Protein AF-A0A3E4UMC1-F1 (afdb_monomer_lite)

Foldseek 3Di:
DDDDDDDDDDDDDDDDDDDDDDDDPPPPPPDVWPADQDKDKDKAFQVQDPPHPPFDWNTDDPFWTWGWHAHQQFTDTWIWGQDPNDTDTQWDQDPVAIKHQLLFKDKDWPFADPDQVVQDDEDDGDPDDSPPIDHGDGDDARIKMWMWGADPVRDIKIKIKTWHDFDADPVRTTGMTMMIMGID

Secondary structure (DSSP, 8-state):
-------------------------------------S-EEEEEETTS-TT-TTPPEEEE-SSEEEEEEEETTEEEEEEEEEETTEEEE-EEEETTEEEEETTTEEEEEEEE-SSGGG------PPSS-TT-EEEPPBP-TTEEEEEEEE-TTS-EEEEEEEEEEEEE-TTS-EEEEEEEEEE-

Radius of gyration: 23.82 Å; chains: 1; bounding box: 57×42×81 Å

Organism: Bacteroides stercoris (NCBI:txid46506)

pLDDT: mean 80.18, std 20.79, range [29.61, 98.56]

Sequence (184 aa):
MFLFGTFCASCGSDDNEPTNEPGAGGTEVKGDYTATTVVKTVVLKSEWRWESPDIPVCYEDFNRKYGLSLCFGDLMVLPFIRQAGDWNKEIKVYSTGLQYNSFYVIMEDVGEVNNLSEVTKKLSPADNTYTNLLVYPDVQPKHGYAVAFRMENDELKHLRIFITDYTLSEDGSVATITIQYQLY

Structure (mmCIF, N/CA/C/O backbone):
data_AF-A0A3E4UMC1-F1
#
_entry.id   AF-A0A3E4UMC1-F1
#
loop_
_atom_site.group_PDB
_atom_site.id
_atom_site.type_symbol
_atom_site.label_atom_id
_atom_site.label_alt_id
_atom_site.label_comp_id
_atom_site.label_asym_id
_atom_site.label_entity_id
_atom_site.label_seq_id
_atom_site.pdbx_PDB_ins_code
_atom_site.Cartn_x
_atom_site.Cartn_y
_atom_site.Cartn_z
_atom_site.occupancy
_atom_site.B_iso_or_equiv
_atom_site.auth_seq_id
_atom_site.auth_comp_id
_atom_site.auth_asym_id
_atom_site.auth_atom_id
_atom_site.pdbx_PDB_model_num
ATOM 1 N N . MET A 1 1 ? 44.490 -28.921 -31.758 1.00 33.94 1 MET A N 1
ATOM 2 C CA . MET A 1 1 ? 44.907 -27.650 -32.382 1.00 33.94 1 MET A CA 1
ATOM 3 C C . MET A 1 1 ? 44.179 -27.550 -33.713 1.00 33.94 1 MET A C 1
ATOM 5 O O . MET A 1 1 ? 44.354 -28.470 -34.491 1.00 33.94 1 MET A O 1
ATOM 9 N N . PHE A 1 2 ? 43.288 -26.550 -33.839 1.00 33.03 2 PHE A N 1
ATOM 10 C CA . PHE A 1 2 ? 42.885 -25.760 -35.026 1.00 33.03 2 PHE A CA 1
ATOM 11 C C . PHE A 1 2 ? 42.921 -26.413 -36.435 1.00 33.03 2 PHE A C 1
ATOM 13 O O . PHE A 1 2 ? 43.865 -27.107 -36.766 1.00 33.03 2 PHE A O 1
ATOM 20 N N . LEU A 1 3 ? 42.013 -26.173 -37.387 1.00 34.78 3 LEU A N 1
ATOM 21 C CA . LEU A 1 3 ? 41.139 -25.028 -37.675 1.00 34.78 3 LEU A CA 1
ATOM 22 C C . LEU A 1 3 ? 40.170 -25.496 -38.794 1.00 34.78 3 LEU A C 1
ATOM 24 O O . LEU A 1 3 ? 40.637 -26.086 -39.767 1.00 34.78 3 LEU A O 1
ATOM 28 N N . PHE A 1 4 ? 38.863 -25.230 -38.701 1.00 39.56 4 PHE A N 1
ATOM 29 C CA . PHE A 1 4 ? 37.971 -25.264 -39.872 1.00 39.56 4 PHE A CA 1
ATOM 30 C C . PHE A 1 4 ? 37.947 -23.856 -40.466 1.00 39.56 4 PHE A C 1
ATOM 32 O O . PHE A 1 4 ? 37.542 -22.908 -39.796 1.00 39.56 4 PHE A O 1
ATOM 39 N N . GLY A 1 5 ? 38.406 -23.720 -41.706 1.00 42.34 5 GLY A N 1
ATOM 40 C CA . GLY A 1 5 ? 38.248 -22.515 -42.509 1.00 42.34 5 GLY A CA 1
ATOM 41 C C . GLY A 1 5 ? 37.592 -22.896 -43.826 1.00 42.34 5 GLY A C 1
ATOM 42 O O . GLY A 1 5 ? 38.132 -23.703 -44.578 1.00 42.34 5 GLY A O 1
ATOM 43 N N . THR A 1 6 ? 36.424 -22.335 -44.121 1.00 45.56 6 THR A N 1
ATOM 44 C CA . THR A 1 6 ? 35.915 -22.280 -45.493 1.00 45.56 6 THR A CA 1
ATOM 45 C C . THR A 1 6 ? 35.257 -20.926 -45.719 1.00 45.56 6 THR A C 1
ATOM 47 O O . THR A 1 6 ? 34.215 -20.602 -45.163 1.00 45.56 6 THR A O 1
ATOM 50 N N . PHE A 1 7 ? 36.012 -20.147 -46.487 1.00 40.50 7 PHE A N 1
ATOM 51 C CA . PHE A 1 7 ? 35.711 -19.005 -47.336 1.00 40.50 7 PHE A CA 1
ATOM 52 C C . PHE A 1 7 ? 34.241 -18.603 -47.526 1.00 40.50 7 PHE A C 1
ATOM 54 O O . PHE A 1 7 ? 33.440 -19.342 -48.093 1.00 40.50 7 PHE A O 1
ATOM 61 N N . CYS A 1 8 ? 33.960 -17.340 -47.196 1.00 43.75 8 CYS A N 1
ATOM 62 C CA . CYS A 1 8 ? 32.886 -16.568 -47.805 1.00 43.75 8 CYS A CA 1
ATOM 63 C C . CYS A 1 8 ? 33.290 -16.200 -49.241 1.00 43.75 8 CYS A C 1
ATOM 65 O O . CYS A 1 8 ? 34.337 -15.582 -49.445 1.00 43.75 8 CYS A O 1
ATOM 67 N N . ALA A 1 9 ? 32.446 -16.531 -50.217 1.00 41.38 9 ALA A N 1
ATOM 68 C CA . ALA A 1 9 ? 32.487 -15.940 -51.547 1.00 41.38 9 ALA A CA 1
ATOM 69 C C . ALA A 1 9 ? 31.214 -15.112 -51.753 1.00 41.38 9 ALA A C 1
ATOM 71 O O . ALA A 1 9 ? 30.096 -15.590 -51.583 1.00 41.38 9 ALA A O 1
ATOM 72 N N . SER A 1 10 ? 31.457 -13.843 -52.056 1.00 38.62 10 SER A N 1
ATOM 73 C CA . SER A 1 10 ? 30.511 -12.771 -52.331 1.00 38.62 10 SER A CA 1
ATOM 74 C C . SER A 1 10 ? 29.805 -12.970 -53.674 1.00 38.62 10 SER A C 1
ATOM 76 O O . SER A 1 10 ? 30.436 -13.395 -54.640 1.00 38.62 10 SER A O 1
ATOM 78 N N . CYS A 1 11 ? 28.535 -12.576 -53.752 1.00 46.25 11 CYS A N 1
ATOM 79 C CA . CYS A 1 11 ? 27.935 -12.041 -54.972 1.00 46.25 11 CYS A CA 1
ATOM 80 C C . CYS A 1 11 ? 27.099 -10.823 -54.575 1.00 46.25 11 CYS A C 1
ATOM 82 O O . CYS A 1 11 ? 26.048 -10.958 -53.954 1.00 46.25 11 CYS A O 1
ATOM 84 N N . GLY A 1 12 ? 27.612 -9.638 -54.898 1.00 32.88 12 GLY A N 1
ATOM 85 C CA . GLY A 1 12 ? 26.820 -8.420 -54.979 1.00 32.88 12 GLY A CA 1
ATOM 86 C C . GLY A 1 12 ? 26.372 -8.191 -56.419 1.00 32.88 12 GLY A C 1
ATOM 87 O O . GLY A 1 12 ? 27.125 -8.469 -57.353 1.00 32.88 12 GLY A O 1
ATOM 88 N N . SER A 1 13 ? 25.172 -7.645 -56.574 1.00 33.44 13 SER A N 1
ATOM 89 C CA . SER A 1 13 ? 24.771 -6.847 -57.730 1.00 33.44 13 SER A CA 1
ATOM 90 C C . SER A 1 13 ? 23.653 -5.899 -57.295 1.00 33.44 13 SER A C 1
ATOM 92 O O . SER A 1 13 ? 22.636 -6.357 -56.773 1.00 33.44 13 SER A O 1
ATOM 94 N N . ASP A 1 14 ? 23.901 -4.601 -57.480 1.00 42.50 14 ASP A N 1
ATOM 95 C CA . ASP A 1 14 ? 22.942 -3.494 -57.414 1.00 42.50 14 ASP A CA 1
ATOM 96 C C . ASP A 1 14 ? 21.780 -3.703 -58.401 1.00 42.50 14 ASP A C 1
ATOM 98 O O . ASP A 1 14 ? 22.004 -4.197 -59.505 1.00 42.50 14 ASP A O 1
ATOM 102 N N . ASP A 1 15 ? 20.557 -3.323 -58.008 1.00 40.62 15 ASP A N 1
ATOM 103 C CA . ASP A 1 15 ? 19.759 -2.268 -58.666 1.00 40.62 15 ASP A CA 1
ATOM 104 C C . ASP A 1 15 ? 18.263 -2.325 -58.276 1.00 40.62 15 ASP A C 1
ATOM 106 O O . ASP A 1 15 ? 17.588 -3.334 -58.448 1.00 40.62 15 ASP A O 1
ATOM 110 N N . ASN A 1 16 ? 17.768 -1.170 -57.810 1.00 41.53 16 ASN A N 1
ATOM 111 C CA . ASN A 1 16 ? 16.396 -0.635 -57.845 1.00 41.53 16 ASN A CA 1
ATOM 112 C C . ASN A 1 16 ? 15.192 -1.495 -57.405 1.00 41.53 16 ASN A C 1
ATOM 114 O O . ASN A 1 16 ? 14.657 -2.262 -58.194 1.00 41.53 16 ASN A O 1
ATOM 118 N N . GLU A 1 17 ? 14.588 -1.125 -56.266 1.00 34.31 17 GLU A N 1
ATOM 119 C CA . GLU A 1 17 ? 13.153 -0.781 -56.226 1.00 34.31 17 GLU A CA 1
ATOM 120 C C . GLU A 1 17 ? 12.759 -0.029 -54.933 1.00 34.31 17 G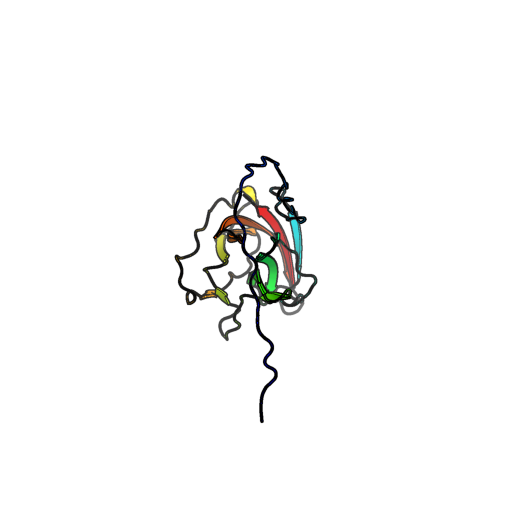LU A C 1
ATOM 122 O O . GLU A 1 17 ? 13.213 -0.392 -53.846 1.00 34.31 17 GLU A O 1
ATOM 127 N N . PRO A 1 18 ? 11.891 1.002 -55.005 1.00 46.75 18 PRO A N 1
ATOM 128 C CA . PRO A 1 18 ? 11.156 1.510 -53.860 1.00 46.75 18 PRO A CA 1
ATOM 129 C C . PRO A 1 18 ? 9.821 0.764 -53.765 1.00 46.75 18 PRO A C 1
ATOM 131 O O . PRO A 1 18 ? 8.874 1.073 -54.487 1.00 46.75 18 PRO A O 1
ATOM 134 N N . THR A 1 19 ? 9.706 -0.191 -52.850 1.00 36.91 19 THR A N 1
ATOM 135 C CA . THR A 1 19 ? 8.411 -0.797 -52.521 1.00 36.91 19 THR A CA 1
ATOM 136 C C . THR A 1 19 ? 7.910 -0.249 -51.195 1.00 36.91 19 THR A C 1
ATOM 138 O O . THR A 1 19 ? 8.344 -0.652 -50.118 1.00 36.91 19 THR A O 1
ATOM 141 N N . ASN A 1 20 ? 6.974 0.696 -51.302 1.00 43.00 20 ASN A N 1
ATOM 142 C CA . ASN A 1 20 ? 5.981 0.950 -50.268 1.00 43.00 20 ASN A CA 1
ATOM 143 C C . ASN A 1 20 ? 5.242 -0.361 -49.974 1.00 43.00 20 ASN A C 1
ATOM 145 O O . ASN A 1 20 ? 4.437 -0.785 -50.797 1.00 43.00 20 ASN A O 1
ATOM 149 N N . GLU A 1 21 ? 5.432 -0.930 -48.787 1.00 34.66 21 GLU A N 1
ATOM 150 C CA . GLU A 1 21 ? 4.356 -1.651 -48.110 1.00 34.66 21 GLU A CA 1
ATOM 151 C C . GLU A 1 21 ? 4.312 -1.285 -46.618 1.00 34.66 21 GLU A C 1
ATOM 153 O O . GLU A 1 21 ? 5.352 -1.227 -45.955 1.00 34.66 21 GLU A O 1
ATOM 158 N N . PRO A 1 22 ? 3.110 -1.009 -46.080 1.00 49.62 22 PRO A N 1
ATOM 159 C CA . PRO A 1 22 ? 2.897 -0.716 -44.676 1.00 49.62 22 PRO A CA 1
ATOM 160 C C . PRO A 1 22 ? 2.716 -2.030 -43.910 1.00 49.62 22 PRO A C 1
ATOM 162 O O . PRO A 1 22 ? 1.714 -2.725 -44.054 1.00 49.62 22 PRO A O 1
ATOM 165 N N . GLY A 1 23 ? 3.665 -2.370 -43.051 1.00 29.61 23 GLY A N 1
ATOM 166 C CA . GLY A 1 23 ? 3.533 -3.520 -42.164 1.00 29.61 23 GLY A CA 1
ATOM 167 C C . GLY A 1 23 ? 4.577 -3.426 -41.059 1.00 29.61 23 GLY A C 1
ATOM 168 O O . GLY A 1 23 ? 5.709 -3.051 -41.312 1.00 29.61 23 GLY A O 1
ATOM 169 N N . ALA A 1 24 ? 4.291 -3.683 -39.798 1.00 38.09 24 ALA A N 1
ATOM 170 C CA . ALA A 1 24 ? 3.136 -4.306 -39.199 1.00 38.09 24 ALA A CA 1
ATOM 171 C C . ALA A 1 24 ? 2.799 -3.528 -37.932 1.00 38.09 24 ALA A C 1
ATOM 173 O O . ALA A 1 24 ? 3.683 -2.966 -37.282 1.00 38.09 24 ALA A O 1
ATOM 174 N N . GLY A 1 25 ? 1.507 -3.497 -37.605 1.00 42.00 25 GLY A N 1
ATOM 175 C CA . GLY A 1 25 ? 1.031 -2.992 -36.332 1.00 42.00 25 GLY A CA 1
ATOM 176 C C . GLY A 1 25 ? 1.880 -3.569 -35.209 1.00 42.00 25 GLY A C 1
ATOM 177 O O . GLY A 1 25 ? 1.931 -4.784 -35.020 1.00 42.00 25 GLY A O 1
ATOM 178 N N . GLY A 1 26 ? 2.559 -2.678 -34.488 1.00 38.72 26 GLY A N 1
ATOM 179 C CA . GLY A 1 26 ? 3.057 -2.994 -33.167 1.00 38.72 26 GLY A CA 1
ATOM 180 C C . GLY A 1 26 ? 1.835 -3.355 -32.349 1.00 38.72 26 GLY A C 1
ATOM 181 O O . GLY A 1 26 ? 1.051 -2.483 -31.983 1.00 38.72 26 GLY A O 1
ATOM 182 N N . THR A 1 27 ? 1.618 -4.652 -32.170 1.00 41.72 27 THR A N 1
ATOM 183 C CA . THR A 1 27 ? 0.647 -5.179 -31.226 1.00 41.72 27 THR A CA 1
ATOM 184 C C . THR A 1 27 ? 0.999 -4.549 -29.888 1.00 41.72 27 THR A C 1
ATOM 186 O O . THR A 1 27 ? 1.996 -4.923 -29.272 1.00 41.72 27 THR A O 1
ATOM 189 N N . GLU A 1 28 ? 0.232 -3.539 -29.473 1.00 47.56 28 GLU A N 1
ATOM 190 C CA . GLU A 1 28 ? 0.179 -3.123 -28.080 1.00 47.56 28 GLU A CA 1
ATOM 191 C C . GLU A 1 28 ? -0.168 -4.390 -27.306 1.00 47.56 28 GLU A C 1
ATOM 193 O O . GLU A 1 28 ? -1.318 -4.837 -27.293 1.00 47.56 28 GLU A O 1
ATOM 198 N N . VAL A 1 29 ? 0.834 -5.009 -26.688 1.00 44.88 29 VAL A N 1
ATOM 199 C CA . VAL A 1 29 ? 0.585 -6.004 -25.658 1.00 44.88 29 VAL A CA 1
ATOM 200 C C . VAL A 1 29 ? 0.100 -5.207 -24.454 1.00 44.88 29 VAL A C 1
ATOM 202 O O . VAL A 1 29 ? 0.859 -4.895 -23.542 1.00 44.88 29 VAL A O 1
ATOM 205 N N . LYS A 1 30 ? -1.183 -4.837 -24.466 1.00 49.31 30 LYS A N 1
ATOM 206 C CA . LYS A 1 30 ? -1.918 -4.502 -23.248 1.00 49.31 30 LYS A CA 1
ATOM 207 C C . LYS A 1 30 ? -2.105 -5.809 -22.491 1.00 49.31 30 LYS A C 1
ATOM 209 O O . LYS A 1 30 ? -3.163 -6.425 -22.550 1.00 49.31 30 LYS A O 1
ATOM 214 N N . GLY A 1 31 ? -1.026 -6.265 -21.853 1.00 46.81 31 GLY A N 1
ATOM 215 C CA . GLY A 1 31 ? -1.129 -7.223 -20.761 1.00 46.81 31 GLY A CA 1
ATOM 216 C C . GLY A 1 31 ? -2.061 -6.630 -19.712 1.00 46.81 31 GLY A C 1
ATOM 217 O O . GLY A 1 31 ? -2.117 -5.405 -19.595 1.00 46.81 31 GLY A O 1
ATOM 218 N N . ASP A 1 32 ? -2.823 -7.478 -19.026 1.00 44.09 32 ASP A N 1
ATOM 219 C CA . ASP A 1 32 ? -3.851 -7.127 -18.041 1.00 44.09 32 ASP A CA 1
ATOM 220 C C . ASP A 1 32 ? -3.282 -6.301 -16.877 1.00 44.09 32 ASP A C 1
ATOM 222 O O . ASP A 1 32 ? -3.060 -6.760 -15.757 1.00 44.09 32 ASP A O 1
ATOM 226 N N . TYR A 1 33 ? -3.007 -5.042 -17.171 1.00 53.41 33 TYR A N 1
ATOM 227 C CA . TYR A 1 33 ? -2.396 -4.096 -16.279 1.00 53.41 33 TYR A CA 1
ATOM 228 C C . TYR A 1 33 ? -3.464 -3.674 -15.278 1.00 53.41 33 TYR A C 1
ATOM 230 O O . TYR A 1 33 ? -4.456 -3.018 -15.613 1.00 53.41 33 TYR A O 1
ATOM 238 N N . THR A 1 34 ? -3.287 -4.089 -14.026 1.00 57.16 34 THR A N 1
ATOM 239 C CA . THR A 1 34 ? -4.238 -3.792 -12.954 1.00 57.16 34 THR A CA 1
ATOM 240 C C . THR A 1 34 ? -3.984 -2.381 -12.425 1.00 57.16 34 THR A C 1
ATOM 242 O O . THR A 1 34 ? -3.571 -2.205 -11.284 1.00 57.16 34 THR A O 1
ATOM 245 N N . ALA A 1 35 ? -4.251 -1.349 -13.229 1.00 53.28 35 ALA A N 1
ATOM 246 C CA . ALA A 1 35 ? -4.574 -0.039 -12.672 1.00 53.28 35 ALA A CA 1
ATOM 247 C C . ALA A 1 35 ? -6.071 0.135 -12.662 1.00 53.28 35 ALA A C 1
ATOM 249 O O . ALA A 1 35 ? -6.725 0.159 -13.702 1.00 53.28 35 ALA A O 1
ATOM 250 N N . THR A 1 36 ? -6.613 0.335 -11.474 1.00 58.09 36 THR A N 1
ATOM 251 C CA . THR A 1 36 ? -7.961 0.851 -11.375 1.00 58.09 36 THR A CA 1
ATOM 252 C C . THR A 1 36 ? -7.980 2.048 -10.452 1.00 58.09 36 THR A C 1
ATOM 254 O O . THR A 1 36 ? -7.431 2.035 -9.351 1.00 58.09 36 THR A O 1
ATOM 257 N N . THR A 1 37 ? -8.628 3.099 -10.935 1.00 75.50 37 THR A N 1
ATOM 258 C CA . THR A 1 37 ? -9.061 4.236 -10.133 1.00 75.50 37 THR A CA 1
ATOM 259 C C . THR A 1 37 ? -10.306 3.880 -9.321 1.00 75.50 37 THR A C 1
ATOM 261 O O . THR A 1 37 ? -10.919 4.762 -8.743 1.00 75.50 37 THR A O 1
ATOM 264 N N . VAL A 1 38 ? -10.731 2.615 -9.262 1.00 88.62 38 VAL A N 1
ATOM 265 C CA . VAL A 1 38 ? -11.800 2.157 -8.368 1.00 88.62 38 VAL A CA 1
ATOM 266 C C . VAL A 1 38 ? -11.225 1.882 -6.982 1.00 88.62 38 VAL A C 1
ATOM 268 O O . VAL A 1 38 ? -10.141 1.316 -6.848 1.00 88.62 38 VAL A O 1
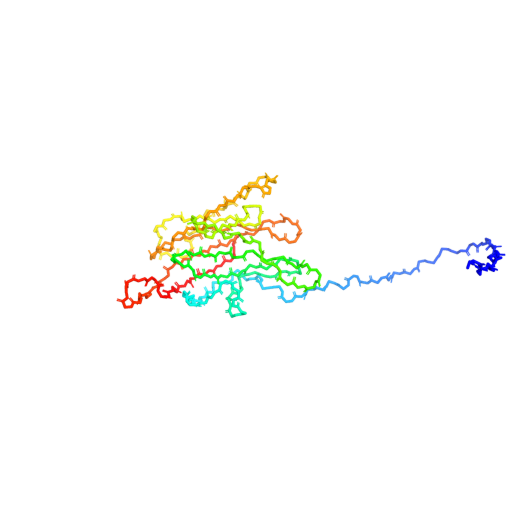ATOM 271 N N . VAL A 1 39 ? -11.971 2.266 -5.945 1.00 94.19 39 VAL A N 1
ATOM 272 C CA . VAL A 1 39 ? -11.634 1.928 -4.559 1.00 94.19 39 VAL A CA 1
ATOM 273 C C . VAL A 1 39 ? -11.743 0.419 -4.366 1.00 94.19 39 VAL A C 1
ATOM 275 O O . VAL A 1 39 ? -12.800 -0.168 -4.596 1.00 94.19 39 VAL A O 1
ATOM 278 N N . LYS A 1 40 ? -10.655 -0.203 -3.921 1.00 95.00 40 LYS A N 1
ATOM 279 C CA . LYS A 1 40 ? -10.610 -1.612 -3.526 1.00 95.00 40 LYS A CA 1
ATOM 280 C C . LYS A 1 40 ? -10.512 -1.731 -2.014 1.00 95.00 40 LYS A C 1
ATOM 282 O O . LYS A 1 40 ? -10.011 -0.828 -1.348 1.00 95.00 40 LYS A O 1
ATOM 287 N N . THR A 1 41 ? -10.960 -2.864 -1.487 1.00 96.50 41 THR A N 1
ATOM 288 C CA . THR A 1 41 ? -10.840 -3.214 -0.069 1.00 96.50 41 THR A CA 1
ATOM 289 C C . THR A 1 41 ? -10.154 -4.560 0.057 1.00 96.50 41 THR A C 1
ATOM 291 O O . THR A 1 41 ? -10.487 -5.488 -0.680 1.00 96.50 41 THR A O 1
ATOM 294 N N . VAL A 1 42 ? -9.199 -4.669 0.976 1.00 95.62 42 VAL A N 1
ATOM 295 C CA . VAL A 1 42 ? -8.503 -5.928 1.244 1.00 95.62 42 VAL A CA 1
ATOM 296 C C . VAL A 1 42 ? -8.137 -6.050 2.715 1.00 95.62 42 VAL A C 1
ATOM 298 O O . VAL A 1 42 ? -7.908 -5.049 3.391 1.00 95.62 42 VAL A O 1
ATOM 301 N N . VAL A 1 43 ? -8.090 -7.288 3.200 1.00 96.38 43 VAL A N 1
ATOM 302 C CA . VAL A 1 43 ? -7.576 -7.624 4.528 1.00 96.38 43 VAL A CA 1
ATOM 303 C C . VAL A 1 43 ? -6.142 -8.107 4.364 1.00 96.38 43 VAL A C 1
ATOM 305 O O . VAL A 1 43 ? -5.906 -9.102 3.681 1.00 96.38 43 VAL A O 1
ATOM 308 N N . LEU A 1 44 ? -5.198 -7.400 4.977 1.00 94.94 44 LEU A N 1
ATOM 309 C CA . LEU A 1 44 ? -3.803 -7.815 5.077 1.00 94.94 44 LEU A CA 1
ATOM 310 C C . LEU A 1 44 ? -3.595 -8.522 6.409 1.00 94.94 44 LEU A C 1
ATOM 312 O O . LEU A 1 44 ? -4.118 -8.082 7.435 1.00 94.94 44 LEU A O 1
ATOM 316 N N . LYS A 1 45 ? -2.826 -9.606 6.387 1.00 93.06 45 LYS A N 1
ATOM 317 C CA . LYS A 1 45 ? -2.567 -10.430 7.564 1.00 93.06 45 LYS A CA 1
ATOM 318 C C . LYS A 1 45 ? -1.078 -10.460 7.870 1.00 93.06 45 LYS A C 1
ATOM 320 O O . LYS A 1 45 ? -0.283 -10.592 6.942 1.00 93.06 45 LYS A O 1
ATOM 325 N N . SER A 1 46 ? -0.698 -10.321 9.135 1.00 88.50 46 SER A N 1
ATOM 326 C CA . SER A 1 46 ? 0.710 -10.211 9.532 1.00 88.50 46 SER A CA 1
ATOM 327 C C . SER A 1 46 ? 1.480 -11.521 9.371 1.00 88.50 46 SER A C 1
ATOM 329 O O . SER A 1 46 ? 2.703 -11.501 9.224 1.00 88.50 46 SER A O 1
ATOM 331 N N . GLU A 1 47 ? 0.789 -12.664 9.323 1.00 82.88 47 GLU A N 1
ATOM 332 C CA . GLU A 1 47 ? 1.401 -13.954 9.004 1.00 82.88 47 GLU A CA 1
ATOM 333 C C . GLU A 1 47 ? 1.793 -14.091 7.528 1.00 82.88 47 GLU A C 1
ATOM 335 O O . GLU A 1 47 ? 2.613 -14.952 7.185 1.00 82.88 47 GLU A O 1
ATOM 340 N N . TRP A 1 48 ? 1.232 -13.259 6.642 1.00 82.06 48 TRP A N 1
ATOM 341 C CA . TRP A 1 48 ? 1.668 -13.211 5.254 1.00 82.06 48 TRP A CA 1
ATOM 342 C C . TRP A 1 48 ? 3.058 -12.605 5.208 1.00 82.06 48 TRP A C 1
ATOM 344 O O . TRP A 1 48 ? 3.258 -11.397 5.308 1.00 82.06 48 TRP A O 1
ATOM 354 N N . ARG A 1 49 ? 4.052 -13.474 5.033 1.00 73.75 49 ARG A N 1
ATOM 355 C CA . ARG A 1 49 ? 5.405 -13.014 4.746 1.00 73.75 49 ARG A CA 1
ATOM 356 C C . ARG A 1 49 ? 5.388 -12.209 3.451 1.00 73.75 49 ARG A C 1
ATOM 358 O O . ARG A 1 49 ? 4.659 -12.543 2.522 1.00 73.75 49 ARG A O 1
ATOM 365 N N . TRP A 1 50 ? 6.281 -11.232 3.349 1.00 68.50 50 TRP A N 1
ATOM 366 C CA . TRP A 1 50 ? 6.509 -10.443 2.129 1.00 68.50 50 TRP A CA 1
ATOM 367 C C . TRP A 1 50 ? 6.933 -11.288 0.906 1.00 68.50 50 TRP A C 1
ATOM 369 O O . TRP A 1 50 ? 7.046 -10.771 -0.200 1.00 68.50 50 TRP A O 1
ATOM 379 N N . GLU A 1 51 ? 7.205 -12.581 1.103 1.00 68.38 51 GLU A N 1
ATOM 380 C CA . GLU A 1 51 ? 7.519 -13.575 0.065 1.00 68.38 51 GLU A CA 1
ATOM 381 C C . GLU A 1 51 ? 6.312 -14.447 -0.305 1.00 68.38 51 GLU A C 1
ATOM 383 O O . GLU A 1 51 ? 6.432 -15.332 -1.151 1.00 68.38 51 GLU A O 1
ATOM 388 N N . SER A 1 52 ? 5.167 -14.239 0.349 1.00 73.56 52 SER A N 1
ATOM 389 C CA . SER A 1 52 ? 3.961 -15.016 0.100 1.00 73.56 52 SER A CA 1
ATOM 390 C C . SER A 1 52 ? 3.461 -14.757 -1.324 1.00 73.56 52 SER A C 1
ATOM 392 O O . SER A 1 52 ? 3.344 -13.594 -1.722 1.00 73.56 52 SER A O 1
ATOM 394 N N . PRO A 1 53 ? 3.116 -15.805 -2.093 1.00 72.81 53 PRO A N 1
ATOM 395 C CA . PRO A 1 53 ? 2.477 -15.628 -3.394 1.00 72.81 53 PRO A CA 1
ATOM 396 C C . PRO A 1 53 ? 1.090 -14.973 -3.279 1.00 72.81 53 PRO A C 1
ATOM 398 O O . PRO A 1 53 ? 0.585 -14.456 -4.271 1.00 72.81 53 PRO A O 1
ATOM 401 N N . ASP A 1 54 ? 0.503 -14.962 -2.079 1.00 79.06 54 ASP A N 1
ATOM 402 C CA . ASP A 1 54 ? -0.865 -14.504 -1.825 1.00 79.06 54 ASP A CA 1
ATOM 403 C C . ASP A 1 54 ? -0.968 -13.004 -1.500 1.00 79.06 54 ASP A C 1
ATOM 405 O O . ASP A 1 54 ? -2.058 -12.520 -1.182 1.00 79.06 54 ASP A O 1
ATOM 409 N N . ILE A 1 55 ? 0.139 -12.246 -1.544 1.00 87.56 55 ILE A N 1
ATOM 410 C CA . ILE A 1 55 ? 0.072 -10.810 -1.248 1.00 87.56 55 ILE A 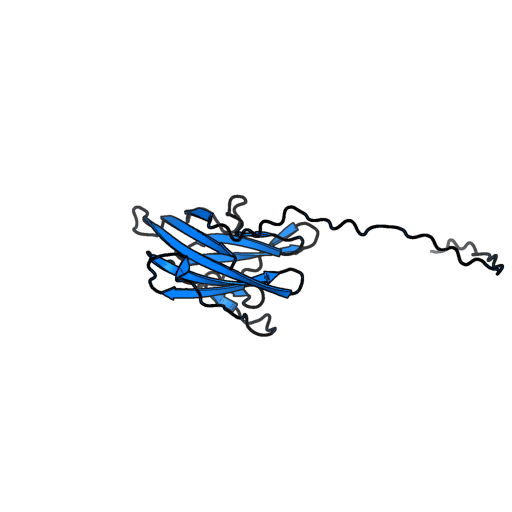CA 1
ATOM 411 C C . ILE A 1 55 ? -0.795 -10.079 -2.293 1.00 87.56 55 ILE A C 1
ATOM 413 O O . ILE A 1 55 ? -0.610 -10.267 -3.500 1.00 87.56 55 ILE A O 1
ATOM 417 N N . PRO A 1 56 ? -1.731 -9.210 -1.872 1.00 91.50 56 PRO A N 1
ATOM 418 C CA . PRO A 1 56 ? -2.538 -8.437 -2.805 1.00 91.50 56 PRO A CA 1
ATOM 419 C C . PRO A 1 56 ? -1.676 -7.501 -3.650 1.00 91.50 56 PRO A C 1
ATOM 421 O O . PRO A 1 56 ? -0.857 -6.748 -3.126 1.00 91.50 56 PRO A O 1
ATOM 424 N N . VAL A 1 57 ? -1.900 -7.495 -4.961 1.00 92.38 57 VAL A N 1
ATOM 425 C CA . VAL A 1 57 ? -1.205 -6.603 -5.896 1.00 92.38 57 VAL A CA 1
ATOM 426 C C . VAL A 1 57 ? -2.027 -5.327 -6.094 1.00 92.38 57 VAL A C 1
ATOM 428 O O . VAL A 1 57 ? -3.207 -5.378 -6.461 1.00 92.38 57 VAL A O 1
ATOM 431 N N . CYS A 1 58 ? -1.421 -4.165 -5.836 1.00 92.69 58 CYS A N 1
ATOM 432 C CA . CYS A 1 58 ? -2.059 -2.864 -6.069 1.00 92.69 58 CYS A CA 1
ATOM 433 C C . CYS A 1 58 ? -1.755 -2.290 -7.458 1.00 92.69 58 CYS A C 1
ATOM 435 O O . CYS A 1 58 ? -2.521 -1.455 -7.940 1.00 92.69 58 CYS A O 1
ATOM 437 N N . TYR A 1 59 ? -0.680 -2.761 -8.092 1.00 93.12 59 TYR A N 1
ATOM 438 C CA . TYR A 1 59 ? -0.246 -2.382 -9.433 1.00 93.12 59 TYR A CA 1
ATOM 439 C C . TYR A 1 59 ? 0.687 -3.455 -10.008 1.00 93.12 59 TYR A C 1
ATOM 441 O O . TYR A 1 5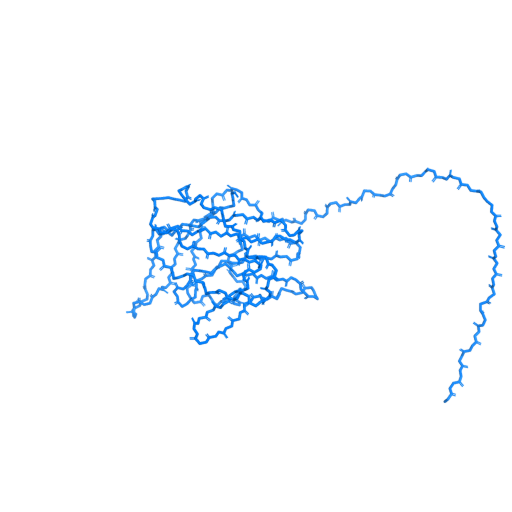9 ? 1.549 -3.965 -9.290 1.00 93.12 59 TYR A O 1
ATOM 449 N N . GLU A 1 60 ? 0.593 -3.724 -11.310 1.00 92.44 60 GLU A N 1
ATOM 450 C CA . GLU A 1 60 ? 1.556 -4.551 -12.049 1.00 92.44 60 GLU A CA 1
ATOM 451 C C . GLU A 1 60 ? 1.592 -4.148 -13.524 1.00 92.44 60 GLU A C 1
ATOM 453 O O . GLU A 1 60 ? 0.544 -4.185 -14.163 1.00 92.44 60 GLU A O 1
ATOM 458 N N . ASP A 1 61 ? 2.778 -3.810 -14.039 1.00 91.25 61 ASP A N 1
ATOM 459 C CA . ASP A 1 61 ? 3.122 -3.714 -15.465 1.00 91.25 61 ASP A CA 1
ATOM 460 C C . ASP A 1 61 ? 4.133 -4.814 -15.860 1.00 91.25 61 ASP A C 1
ATOM 462 O O . ASP A 1 61 ? 4.359 -5.767 -15.109 1.00 91.25 61 ASP A O 1
ATOM 466 N N . PHE A 1 62 ? 4.728 -4.734 -17.056 1.00 89.88 62 PHE A N 1
ATOM 467 C CA . PHE A 1 62 ? 5.635 -5.781 -17.525 1.00 89.88 62 PHE A CA 1
ATOM 468 C C . PHE A 1 62 ? 6.892 -5.929 -16.649 1.00 89.88 62 PHE A C 1
ATOM 470 O O . PHE A 1 62 ? 7.307 -7.059 -16.369 1.00 89.88 62 PHE A O 1
ATOM 477 N N . ASN A 1 63 ? 7.484 -4.821 -16.191 1.00 91.94 63 ASN A N 1
ATOM 478 C CA . ASN A 1 63 ? 8.766 -4.798 -15.477 1.00 91.94 63 ASN A CA 1
ATOM 479 C C . ASN A 1 63 ? 8.654 -4.434 -13.989 1.00 91.94 63 ASN A C 1
ATOM 481 O O . ASN A 1 63 ? 9.630 -4.613 -13.249 1.00 91.94 63 ASN A O 1
ATOM 485 N N . ARG A 1 64 ? 7.504 -3.930 -13.537 1.00 91.81 64 ARG A N 1
ATOM 486 C CA . ARG A 1 64 ? 7.241 -3.440 -12.181 1.00 91.81 64 ARG A CA 1
ATOM 487 C C . ARG A 1 64 ? 5.981 -4.068 -11.610 1.00 91.81 64 ARG A C 1
ATOM 489 O O . ARG A 1 64 ? 4.941 -4.120 -12.258 1.00 91.81 64 ARG A O 1
ATOM 496 N N . LYS A 1 65 ? 6.045 -4.458 -10.343 1.00 92.75 65 LYS A N 1
ATOM 497 C CA . LYS A 1 65 ? 4.885 -4.902 -9.568 1.00 92.75 65 LYS A CA 1
ATOM 498 C C . LYS A 1 65 ? 4.968 -4.348 -8.155 1.00 92.75 65 LYS A C 1
ATOM 500 O O . LYS A 1 65 ? 6.053 -4.294 -7.583 1.00 92.75 65 LYS A O 1
ATOM 505 N N . TYR A 1 66 ? 3.826 -3.964 -7.595 1.00 93.56 66 TYR A N 1
ATOM 506 C CA . TYR A 1 66 ? 3.720 -3.439 -6.239 1.00 93.56 66 TYR A CA 1
ATOM 507 C C . TYR A 1 66 ? 2.701 -4.241 -5.432 1.00 93.56 66 TYR A C 1
ATOM 509 O O . TYR A 1 66 ? 1.520 -4.317 -5.784 1.00 93.56 66 TYR A O 1
ATOM 517 N N . GLY A 1 67 ? 3.183 -4.871 -4.362 1.00 93.19 67 GLY A N 1
ATOM 518 C CA . GLY A 1 67 ? 2.379 -5.686 -3.452 1.00 93.19 67 GLY A CA 1
ATOM 519 C C . GLY A 1 67 ? 2.057 -4.954 -2.153 1.00 93.19 67 GLY A C 1
ATOM 520 O O . GLY A 1 67 ? 2.847 -4.139 -1.687 1.00 93.19 67 GLY A O 1
ATOM 521 N N . LEU A 1 68 ? 0.913 -5.263 -1.556 1.00 94.50 68 LEU A N 1
ATOM 522 C CA . LEU A 1 68 ? 0.487 -4.763 -0.252 1.00 94.50 68 LEU A CA 1
ATOM 523 C C . LEU A 1 68 ? 0.778 -5.824 0.810 1.00 94.50 68 LEU A C 1
ATOM 525 O O . LEU A 1 68 ? 0.388 -6.980 0.649 1.00 94.50 68 LEU A O 1
ATOM 529 N N . SER A 1 69 ? 1.446 -5.443 1.896 1.00 93.44 69 SER A N 1
ATOM 530 C CA . SER A 1 69 ? 1.785 -6.364 2.985 1.00 93.44 69 SER A CA 1
ATOM 531 C C . SER A 1 69 ? 1.666 -5.686 4.345 1.00 93.44 69 SER A C 1
ATOM 533 O O . SER A 1 69 ? 1.838 -4.475 4.462 1.00 93.44 69 SER A O 1
ATOM 535 N N . LEU A 1 70 ? 1.388 -6.491 5.367 1.00 92.56 70 LEU A N 1
ATOM 536 C CA . LEU A 1 70 ? 1.507 -6.125 6.774 1.00 92.56 70 LEU A CA 1
ATOM 537 C C . LEU A 1 70 ? 2.642 -6.963 7.355 1.00 92.56 70 LEU A C 1
ATOM 539 O O . LEU A 1 70 ? 2.588 -8.188 7.261 1.00 92.56 70 LEU A O 1
ATOM 543 N N . CYS A 1 71 ? 3.666 -6.343 7.932 1.00 87.81 71 CYS A N 1
ATOM 544 C CA . CYS A 1 71 ? 4.738 -7.101 8.569 1.00 87.81 71 CYS A CA 1
ATOM 545 C C . CYS A 1 71 ? 5.313 -6.359 9.767 1.00 87.81 71 CYS A C 1
ATOM 547 O O . CYS A 1 71 ? 5.629 -5.188 9.654 1.00 87.81 71 CYS A O 1
ATOM 549 N N . PHE A 1 72 ? 5.449 -7.037 10.909 1.00 83.06 72 PHE A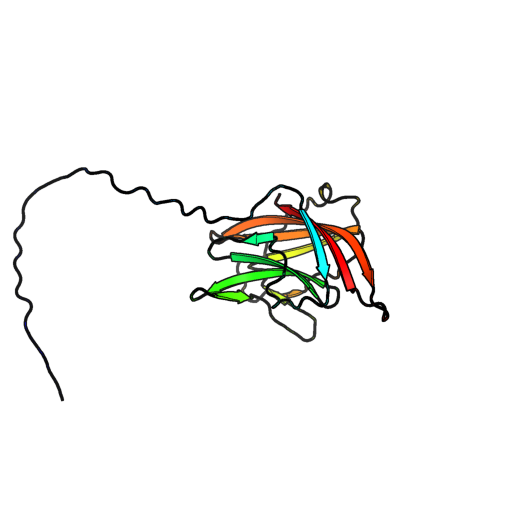 N 1
ATOM 550 C CA . PHE A 1 72 ? 5.961 -6.444 12.155 1.00 83.06 72 PHE A CA 1
ATOM 551 C C . PHE A 1 72 ? 5.240 -5.163 12.617 1.00 83.06 72 PHE A C 1
ATOM 553 O O . PHE A 1 72 ? 5.800 -4.397 13.388 1.00 83.06 72 PHE A O 1
ATOM 560 N N . GLY A 1 73 ? 3.990 -4.954 12.190 1.00 88.44 73 GLY A N 1
ATOM 561 C CA . GLY A 1 73 ? 3.246 -3.719 12.452 1.00 88.44 73 GLY A CA 1
ATOM 562 C C . GLY A 1 73 ? 3.402 -2.652 11.367 1.00 88.44 73 GLY A C 1
ATOM 563 O O . GLY A 1 73 ? 2.644 -1.692 11.381 1.00 88.44 73 GLY A O 1
ATOM 564 N N . ASP A 1 74 ? 4.275 -2.847 10.381 1.00 91.19 74 ASP A N 1
ATOM 565 C CA . ASP A 1 74 ? 4.464 -1.918 9.268 1.00 91.19 74 ASP A CA 1
ATOM 566 C C . ASP A 1 74 ? 3.440 -2.166 8.157 1.00 91.19 74 ASP A C 1
ATOM 568 O O . ASP A 1 74 ? 3.223 -3.310 7.727 1.00 91.19 74 ASP A O 1
ATOM 572 N N . LEU A 1 75 ? 2.862 -1.085 7.626 1.00 94.62 75 LEU A N 1
ATOM 573 C CA . LEU A 1 75 ? 2.139 -1.130 6.356 1.00 94.62 75 LEU A CA 1
ATOM 574 C C . LEU A 1 75 ? 3.136 -0.964 5.208 1.00 94.62 75 LEU A C 1
ATOM 576 O O . LEU A 1 75 ? 3.815 0.056 5.091 1.00 94.62 75 LEU A O 1
ATOM 580 N N . MET A 1 76 ? 3.180 -1.948 4.314 1.00 93.31 76 MET A N 1
ATOM 581 C CA . MET A 1 76 ? 4.181 -2.006 3.257 1.00 93.31 76 MET A CA 1
ATOM 582 C C . MET A 1 76 ? 3.562 -1.955 1.864 1.00 93.31 76 MET A C 1
ATOM 584 O O . MET A 1 76 ? 2.653 -2.722 1.539 1.00 93.31 76 MET A O 1
ATOM 588 N N . VAL A 1 77 ? 4.158 -1.126 1.006 1.00 94.31 77 VAL A N 1
ATOM 589 C CA . VAL A 1 77 ? 4.055 -1.244 -0.454 1.00 94.31 77 VAL A CA 1
ATOM 590 C C . VAL A 1 77 ? 5.381 -1.786 -0.979 1.00 94.31 77 VAL A C 1
ATOM 592 O O . VAL A 1 77 ? 6.388 -1.078 -1.022 1.00 94.31 77 VAL A O 1
ATOM 595 N N . LEU A 1 78 ? 5.391 -3.071 -1.319 1.00 92.44 78 LEU A N 1
ATOM 596 C CA . LEU A 1 78 ? 6.569 -3.842 -1.701 1.00 92.44 78 LEU A CA 1
ATOM 597 C C . LEU A 1 78 ? 6.883 -3.663 -3.192 1.00 92.44 78 LEU A C 1
ATOM 599 O O . LEU A 1 78 ? 6.065 -4.083 -4.013 1.00 92.44 78 LEU A O 1
ATOM 603 N N . PRO A 1 79 ? 8.043 -3.095 -3.565 1.00 92.38 79 PRO A N 1
ATOM 604 C CA . PRO A 1 79 ? 8.470 -3.012 -4.956 1.00 92.38 79 PRO A CA 1
ATOM 605 C C . PRO A 1 79 ? 9.053 -4.347 -5.448 1.00 92.38 79 PRO A C 1
ATOM 607 O O . PRO A 1 79 ? 9.930 -4.934 -4.809 1.00 92.38 79 PRO A O 1
ATOM 610 N N . PHE A 1 80 ? 8.609 -4.793 -6.621 1.00 91.56 80 PHE A N 1
ATOM 611 C CA . PHE A 1 80 ? 9.154 -5.935 -7.353 1.00 91.56 80 PHE A CA 1
ATOM 612 C C . PHE A 1 80 ? 9.579 -5.521 -8.765 1.00 91.56 80 PHE A C 1
ATOM 614 O O . PHE A 1 80 ? 8.880 -4.765 -9.444 1.00 91.56 80 PHE A O 1
ATOM 621 N N . ILE A 1 81 ? 10.700 -6.070 -9.226 1.00 91.44 81 ILE A N 1
ATOM 622 C CA . ILE A 1 81 ? 11.254 -5.892 -10.567 1.00 91.44 81 ILE A CA 1
ATOM 623 C C . ILE A 1 81 ? 11.332 -7.240 -11.257 1.00 91.44 81 ILE A C 1
ATOM 625 O O . ILE A 1 81 ? 11.785 -8.222 -10.668 1.00 91.44 81 ILE A O 1
ATOM 629 N N . ARG A 1 82 ? 10.940 -7.292 -12.528 1.00 91.50 82 ARG A N 1
ATOM 630 C CA . ARG A 1 82 ? 11.176 -8.483 -13.338 1.00 91.50 82 ARG A CA 1
ATOM 631 C C . ARG A 1 82 ? 12.637 -8.541 -13.789 1.00 91.50 82 ARG A C 1
ATOM 633 O O . ARG A 1 82 ? 13.117 -7.633 -14.459 1.00 91.50 82 ARG A O 1
ATOM 640 N N . GLN A 1 83 ? 13.345 -9.614 -13.450 1.00 90.00 83 GLN A N 1
ATOM 641 C CA . GLN A 1 83 ? 14.726 -9.867 -13.877 1.00 90.00 83 GLN A CA 1
ATOM 642 C C . GLN A 1 83 ? 14.846 -11.329 -14.305 1.00 90.00 83 GLN A C 1
ATOM 644 O O . GLN A 1 83 ? 14.409 -12.220 -13.586 1.00 90.00 83 GLN A O 1
ATOM 649 N N . ALA A 1 84 ? 15.398 -11.573 -15.497 1.00 91.12 84 ALA A N 1
ATOM 650 C CA . ALA A 1 84 ? 15.495 -12.912 -16.094 1.00 91.12 84 ALA A CA 1
ATOM 651 C C . ALA A 1 84 ? 14.152 -13.683 -16.179 1.00 91.12 84 ALA A C 1
ATOM 653 O O . ALA A 1 84 ? 14.137 -14.907 -16.195 1.00 91.12 84 ALA A O 1
ATOM 654 N N . GLY A 1 85 ? 13.025 -12.963 -16.260 1.00 87.75 85 GLY A N 1
ATOM 655 C CA . GLY A 1 85 ? 11.672 -13.535 -16.292 1.00 87.75 85 GLY A CA 1
ATOM 656 C C . GLY A 1 85 ? 10.997 -13.637 -14.921 1.00 87.75 85 GLY A C 1
ATOM 657 O O . GLY A 1 85 ? 9.765 -13.630 -14.859 1.00 87.75 85 GLY A O 1
ATOM 658 N N . ASP A 1 86 ? 11.774 -13.600 -13.838 1.00 89.62 86 ASP A N 1
ATOM 659 C CA . ASP A 1 86 ? 11.296 -13.771 -12.468 1.00 89.62 86 ASP A CA 1
ATOM 660 C C . ASP A 1 86 ? 11.060 -12.443 -11.746 1.00 89.62 86 ASP A C 1
ATOM 662 O O . ASP A 1 86 ? 11.737 -11.439 -11.980 1.00 89.62 86 ASP A O 1
ATOM 666 N N . TRP A 1 87 ? 10.103 -12.447 -10.820 1.00 90.44 87 TRP A N 1
ATOM 667 C CA . TRP A 1 87 ? 9.840 -11.315 -9.938 1.00 90.44 87 TRP A CA 1
ATOM 668 C C . TRP A 1 87 ? 10.839 -11.283 -8.781 1.00 90.44 87 TRP A C 1
ATOM 670 O O . TRP A 1 87 ? 10.819 -12.143 -7.904 1.00 90.44 87 TRP A O 1
ATOM 680 N N . ASN A 1 88 ? 11.670 -10.248 -8.752 1.00 88.44 88 ASN A N 1
ATOM 681 C CA . ASN A 1 88 ? 12.660 -10.001 -7.713 1.00 88.44 88 ASN A CA 1
ATOM 682 C C . ASN A 1 88 ? 12.224 -8.818 -6.851 1.00 88.44 88 ASN A C 1
ATOM 684 O O . ASN A 1 88 ? 11.766 -7.801 -7.357 1.00 88.44 88 ASN A O 1
ATOM 688 N N . LYS A 1 89 ? 12.335 -8.961 -5.534 1.00 86.38 89 LYS A N 1
ATOM 689 C CA . LYS A 1 89 ? 11.944 -7.935 -4.559 1.00 86.38 89 LYS A CA 1
ATOM 690 C C . LYS A 1 89 ? 13.050 -6.892 -4.382 1.00 86.38 89 LYS A C 1
ATOM 692 O O . LYS A 1 89 ? 14.213 -7.255 -4.234 1.00 86.38 89 LYS A O 1
ATOM 697 N N . GLU A 1 90 ? 12.678 -5.621 -4.295 1.00 85.88 90 GLU A N 1
ATOM 698 C CA . GLU A 1 90 ? 13.594 -4.496 -4.049 1.00 85.88 90 GLU A CA 1
ATOM 699 C C . GLU A 1 90 ? 13.476 -3.987 -2.606 1.00 85.88 90 GLU A C 1
ATOM 701 O O . GLU A 1 90 ? 13.224 -2.810 -2.339 1.00 85.88 90 GLU A O 1
ATOM 706 N N . ILE A 1 91 ? 13.646 -4.910 -1.658 1.00 80.12 91 ILE A N 1
ATOM 707 C CA . ILE A 1 91 ? 13.644 -4.627 -0.220 1.00 80.12 91 ILE A CA 1
ATOM 708 C C . ILE A 1 91 ? 14.950 -5.091 0.419 1.00 80.12 91 ILE A C 1
ATOM 710 O O . ILE A 1 91 ? 15.562 -6.070 -0.016 1.00 80.12 91 ILE A O 1
ATOM 714 N N . LYS A 1 92 ? 15.361 -4.412 1.487 1.00 79.19 92 LYS A N 1
ATOM 715 C CA . LYS A 1 92 ? 16.494 -4.810 2.325 1.00 79.19 92 LYS A CA 1
ATOM 716 C C . LYS A 1 92 ? 16.035 -5.009 3.762 1.00 79.19 92 LYS A C 1
ATOM 718 O O . LYS A 1 92 ? 15.263 -4.217 4.290 1.00 79.19 92 LYS A O 1
ATOM 723 N N . VAL A 1 93 ? 16.534 -6.067 4.392 1.00 71.62 93 VAL A N 1
ATOM 724 C CA . VAL A 1 93 ? 16.220 -6.402 5.785 1.00 71.62 93 VAL A CA 1
ATOM 725 C C . VAL A 1 93 ? 17.372 -5.935 6.669 1.00 71.62 93 VAL A C 1
ATOM 727 O O . VAL A 1 93 ? 18.501 -6.395 6.492 1.00 71.62 93 VAL A O 1
ATOM 730 N N . TYR A 1 94 ? 17.095 -5.040 7.615 1.00 70.50 94 TYR A N 1
ATOM 731 C CA . TYR A 1 94 ? 18.059 -4.574 8.614 1.00 70.50 94 TYR A CA 1
ATOM 732 C C . TYR A 1 94 ? 17.506 -4.768 10.030 1.00 70.50 94 TYR A C 1
ATOM 734 O O . TYR A 1 94 ? 16.327 -5.051 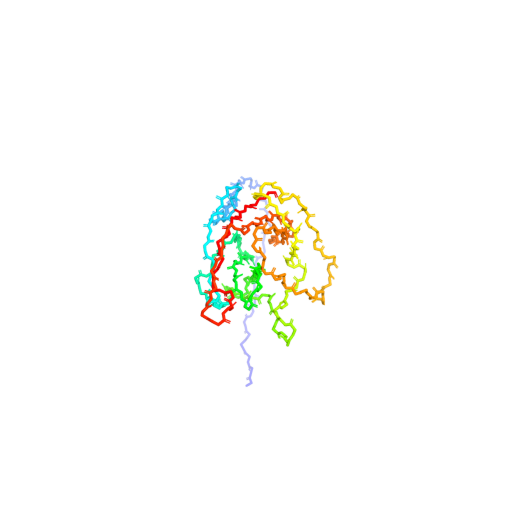10.222 1.00 70.50 94 TYR A O 1
ATOM 742 N N . SER A 1 95 ? 18.355 -4.594 11.046 1.00 64.38 95 SER A N 1
ATOM 743 C CA . SER A 1 95 ? 17.935 -4.672 12.454 1.00 64.38 95 SER A CA 1
ATOM 744 C C . SER A 1 95 ? 16.932 -3.586 12.855 1.00 64.38 95 SER A C 1
ATOM 746 O O . SER A 1 95 ? 16.278 -3.716 13.881 1.00 64.38 95 SER A O 1
ATOM 748 N N . THR A 1 96 ? 16.836 -2.510 12.073 1.00 65.44 96 THR A N 1
ATOM 749 C CA . THR A 1 96 ? 15.939 -1.369 12.294 1.00 65.44 96 THR A CA 1
ATOM 750 C C . THR A 1 96 ? 14.591 -1.504 11.586 1.00 65.44 96 THR A C 1
ATOM 752 O O . THR A 1 96 ? 13.804 -0.567 11.638 1.00 65.44 96 THR A O 1
ATOM 755 N N . GLY A 1 97 ? 14.332 -2.633 10.918 1.00 71.62 97 GLY A N 1
ATOM 756 C CA . GLY A 1 97 ? 13.097 -2.891 10.179 1.00 71.62 97 GLY A CA 1
ATOM 757 C C . GLY A 1 97 ? 13.337 -3.243 8.711 1.00 71.62 97 GLY A C 1
ATOM 758 O O . GLY A 1 97 ? 14.475 -3.417 8.251 1.00 71.62 97 GLY A O 1
ATOM 759 N N . LEU A 1 98 ? 12.240 -3.364 7.967 1.00 81.44 98 LEU A N 1
ATOM 760 C CA . LEU A 1 98 ? 12.271 -3.573 6.523 1.00 81.44 98 LEU A CA 1
ATOM 761 C C . LEU A 1 98 ? 12.436 -2.225 5.827 1.00 81.44 98 LEU A C 1
ATOM 763 O O . LEU A 1 98 ? 11.666 -1.293 6.048 1.00 81.44 98 LEU A O 1
ATOM 767 N N . GLN A 1 99 ? 13.456 -2.129 4.983 1.00 86.56 99 GLN A N 1
ATOM 768 C CA . GLN A 1 99 ? 13.763 -0.919 4.239 1.00 86.56 99 GLN A CA 1
ATOM 769 C C . GLN A 1 99 ? 13.483 -1.100 2.756 1.00 86.56 99 GLN A C 1
ATOM 771 O O . GLN A 1 99 ? 13.748 -2.158 2.176 1.00 86.56 99 GLN A O 1
ATOM 776 N N . TYR A 1 100 ? 13.006 -0.034 2.130 1.00 87.00 100 TYR A N 1
ATOM 777 C CA . TYR A 1 100 ? 12.779 0.037 0.696 1.00 87.00 100 TYR A CA 1
ATOM 778 C C . TYR A 1 100 ? 13.637 1.128 0.072 1.00 87.00 100 TYR A C 1
ATOM 780 O O . TYR A 1 100 ? 14.003 2.118 0.709 1.00 87.00 100 TYR A O 1
ATOM 788 N N . ASN A 1 101 ? 13.981 0.939 -1.198 1.00 88.00 101 ASN A N 1
ATOM 789 C CA . ASN A 1 101 ? 14.679 1.959 -1.961 1.00 88.00 101 ASN A CA 1
ATOM 790 C C . ASN A 1 101 ? 13.675 3.029 -2.408 1.00 88.00 101 ASN A C 1
ATOM 792 O O . ASN A 1 101 ? 12.785 2.747 -3.217 1.00 88.00 101 ASN A O 1
ATOM 796 N N . SER A 1 102 ? 13.851 4.255 -1.904 1.00 87.38 102 SER A N 1
ATOM 797 C CA . SER A 1 102 ? 12.961 5.383 -2.208 1.00 87.38 102 SER A CA 1
ATOM 798 C C . SER A 1 102 ? 12.924 5.770 -3.688 1.00 87.38 102 SER A C 1
ATOM 800 O O . SER A 1 102 ? 12.017 6.482 -4.108 1.00 87.38 102 SER A O 1
ATOM 802 N N . PHE A 1 103 ? 13.867 5.277 -4.499 1.00 86.88 103 PHE A N 1
ATOM 803 C CA . PHE A 1 103 ? 13.824 5.415 -5.951 1.00 86.88 103 PHE A CA 1
ATOM 804 C C . PHE A 1 103 ? 12.578 4.755 -6.567 1.00 86.88 103 PHE A C 1
ATOM 806 O O . PHE A 1 103 ? 11.989 5.325 -7.485 1.00 86.88 103 PHE A O 1
ATOM 813 N N . TYR A 1 104 ? 12.167 3.578 -6.074 1.00 89.12 104 TYR A N 1
ATOM 814 C CA . TYR A 1 104 ? 11.065 2.802 -6.662 1.00 89.12 104 TYR A CA 1
ATOM 815 C C . TYR A 1 104 ? 9.700 3.144 -6.084 1.00 89.12 104 TYR A C 1
ATOM 817 O O . TYR A 1 104 ? 8.703 3.099 -6.805 1.00 89.12 104 TYR A O 1
ATOM 825 N N . VAL A 1 105 ? 9.649 3.423 -4.787 1.00 92.06 105 VAL A N 1
ATOM 826 C CA . VAL A 1 105 ? 8.427 3.711 -4.042 1.00 92.06 105 VAL A CA 1
ATOM 827 C C . VAL A 1 105 ? 8.772 4.652 -2.905 1.00 92.06 105 VAL A C 1
ATOM 829 O O . VAL A 1 105 ? 9.841 4.530 -2.328 1.00 92.06 105 VAL A O 1
ATOM 832 N N . ILE A 1 106 ? 7.884 5.576 -2.574 1.00 93.31 106 ILE A N 1
ATOM 833 C CA . ILE A 1 106 ? 7.925 6.377 -1.355 1.00 93.31 106 ILE A CA 1
ATOM 834 C C . ILE A 1 106 ? 6.550 6.326 -0.709 1.00 93.31 106 ILE A C 1
ATOM 836 O O . ILE A 1 106 ? 5.532 6.332 -1.404 1.00 93.31 106 ILE A O 1
ATOM 840 N N . MET A 1 107 ? 6.528 6.249 0.613 1.00 94.94 107 MET A N 1
ATOM 841 C CA . MET A 1 107 ? 5.309 6.117 1.390 1.00 94.94 107 MET A CA 1
ATOM 842 C C . MET A 1 107 ? 5.388 6.971 2.649 1.00 94.94 107 MET A C 1
ATOM 844 O O . MET A 1 107 ? 6.434 7.032 3.294 1.00 94.94 107 MET A O 1
ATOM 848 N N . GLU A 1 108 ? 4.276 7.610 2.994 1.00 95.50 108 GLU A N 1
ATOM 849 C CA . GLU A 1 108 ? 4.161 8.472 4.166 1.00 95.50 108 GLU A CA 1
ATOM 850 C C . GLU A 1 108 ? 2.797 8.285 4.837 1.00 95.50 108 GLU A C 1
ATOM 852 O O . GLU A 1 108 ? 1.769 8.247 4.154 1.00 95.50 108 GLU A O 1
ATOM 857 N N . ASP A 1 109 ? 2.797 8.193 6.167 1.00 97.50 109 ASP A N 1
ATOM 858 C CA . ASP A 1 109 ? 1.597 8.349 6.992 1.00 97.50 109 ASP A CA 1
ATOM 859 C C . ASP A 1 109 ? 1.179 9.827 6.995 1.00 97.50 109 ASP A C 1
ATOM 861 O O . ASP A 1 109 ? 1.951 10.698 7.400 1.00 97.50 109 ASP A O 1
ATOM 865 N N . VAL A 1 110 ? -0.032 10.120 6.519 1.00 97.88 110 VAL A N 1
ATOM 866 C CA . VAL A 1 110 ? -0.577 11.488 6.482 1.00 97.88 110 VAL A CA 1
ATOM 867 C C . VAL A 1 110 ? -1.409 11.835 7.721 1.00 97.88 110 VAL A C 1
ATOM 869 O O . VAL A 1 110 ? -1.954 12.937 7.792 1.00 97.88 110 VAL A O 1
ATOM 872 N N . GLY A 1 111 ? -1.483 10.929 8.697 1.00 98.25 111 GLY A N 1
ATOM 873 C CA . GLY A 1 111 ? -2.230 11.072 9.939 1.00 98.25 111 GLY A CA 1
ATOM 874 C C . GLY A 1 111 ? -3.674 10.582 9.844 1.00 98.25 111 GLY A C 1
ATOM 875 O O . GLY A 1 111 ? -4.094 9.969 8.859 1.00 98.25 111 GLY A O 1
ATOM 876 N N . GLU A 1 112 ? -4.439 10.862 10.901 1.00 98.19 112 GLU A N 1
ATOM 877 C CA . GLU A 1 112 ? -5.852 10.500 11.006 1.00 98.19 112 GLU A CA 1
ATOM 878 C C . GLU A 1 112 ? -6.693 11.207 9.933 1.00 98.19 112 GLU A C 1
ATOM 880 O O . GLU A 1 112 ? -6.618 12.424 9.747 1.00 98.19 112 GLU A O 1
ATOM 885 N N . VAL A 1 113 ? -7.519 10.428 9.237 1.00 98.12 113 VAL A N 1
ATOM 886 C CA . VAL A 1 113 ? -8.457 10.899 8.211 1.00 98.12 113 VAL A CA 1
ATOM 887 C C . VAL A 1 113 ? -9.801 10.195 8.385 1.00 98.12 113 VAL A C 1
ATOM 889 O O . VAL A 1 113 ? -9.879 9.094 8.929 1.00 98.12 113 VAL A O 1
ATOM 892 N N . ASN A 1 114 ? -10.891 10.788 7.897 1.00 96.62 114 ASN A N 1
ATOM 893 C CA . ASN A 1 114 ? -12.216 10.167 8.032 1.00 96.62 114 ASN A CA 1
ATOM 894 C C . ASN A 1 114 ? -12.497 9.124 6.948 1.00 96.62 114 ASN A C 1
ATOM 896 O O . ASN A 1 114 ? -13.369 8.270 7.110 1.00 96.62 114 ASN A O 1
ATOM 900 N N . ASN A 1 115 ? -11.838 9.244 5.796 1.00 96.56 115 ASN A N 1
ATOM 901 C CA . ASN A 1 115 ? -12.064 8.390 4.639 1.00 96.56 115 ASN A CA 1
ATOM 902 C C . ASN A 1 115 ? -10.901 8.483 3.644 1.00 96.56 115 ASN A C 1
ATOM 904 O O . ASN A 1 115 ? -10.116 9.431 3.653 1.00 96.56 115 ASN A O 1
ATOM 908 N N . LEU A 1 116 ? -10.856 7.530 2.710 1.00 97.00 116 LEU A N 1
ATOM 909 C CA . LEU A 1 116 ? -9.821 7.457 1.679 1.00 97.00 116 LEU A CA 1
ATOM 910 C C . LEU A 1 116 ? -9.695 8.736 0.835 1.00 97.00 116 LEU A C 1
ATOM 912 O O . LEU A 1 116 ? -8.602 9.055 0.377 1.00 97.00 116 LEU A O 1
ATOM 916 N N . SER A 1 117 ? -10.788 9.473 0.601 1.00 95.75 117 SER A N 1
ATOM 917 C CA . SER A 1 117 ? -10.758 10.632 -0.298 1.00 95.75 117 SER A CA 1
ATOM 918 C C . SER A 1 117 ? -9.982 11.831 0.254 1.00 95.75 117 SER A C 1
ATOM 920 O O . SER A 1 117 ? -9.506 12.645 -0.536 1.00 95.75 117 SER A O 1
ATOM 922 N N . GLU A 1 118 ? -9.792 11.892 1.574 1.00 97.75 118 GLU A N 1
ATOM 923 C CA . GLU A 1 118 ? -9.010 12.927 2.264 1.00 97.75 118 GLU A CA 1
ATOM 924 C C . GLU A 1 118 ? -7.493 12.728 2.102 1.00 97.75 118 GLU A C 1
ATOM 926 O O . GLU A 1 118 ? -6.720 13.684 2.201 1.00 97.75 118 GLU A O 1
ATOM 931 N N . VAL A 1 119 ? -7.056 11.515 1.746 1.00 97.81 119 VAL A N 1
ATOM 932 C CA . VAL A 1 119 ? -5.661 11.229 1.394 1.00 97.81 119 VAL A CA 1
ATOM 933 C C . VAL A 1 119 ? -5.377 11.787 0.001 1.00 97.81 119 VAL A C 1
ATOM 935 O O . VAL A 1 119 ? -5.639 11.160 -1.029 1.00 97.81 119 VAL A O 1
ATOM 938 N N . THR A 1 120 ? -4.881 13.021 -0.020 1.00 96.31 120 THR A N 1
ATOM 939 C CA . THR A 1 120 ? -4.683 13.816 -1.244 1.00 96.31 120 THR A CA 1
ATOM 940 C C . THR A 1 120 ? -3.218 14.140 -1.527 1.00 96.31 120 THR A C 1
ATOM 942 O O . THR A 1 120 ? -2.887 14.542 -2.644 1.00 96.31 120 THR A O 1
ATOM 945 N N . LYS A 1 121 ? -2.319 13.925 -0.557 1.00 96.56 121 LYS A N 1
ATOM 946 C CA . LYS A 1 121 ? -0.891 14.250 -0.670 1.00 96.56 121 LYS A CA 1
ATOM 947 C C . LYS A 1 121 ? -0.236 13.479 -1.817 1.00 96.56 121 LYS A C 1
ATOM 949 O O . LYS A 1 121 ? -0.211 12.258 -1.798 1.00 96.56 121 LYS A O 1
ATOM 954 N N . LYS A 1 122 ? 0.331 14.178 -2.802 1.00 94.19 122 LYS A N 1
ATOM 955 C CA . LYS A 1 122 ? 1.113 13.554 -3.880 1.00 94.19 122 LYS A CA 1
ATOM 956 C C . LYS A 1 122 ? 2.594 13.600 -3.525 1.00 94.19 122 LYS A C 1
ATOM 958 O O . LYS A 1 122 ? 3.165 14.681 -3.406 1.00 94.19 122 LYS A O 1
ATOM 963 N N . LEU A 1 123 ? 3.187 12.428 -3.314 1.00 92.50 123 LEU A N 1
ATOM 964 C CA . LEU A 1 123 ? 4.609 12.297 -3.012 1.00 92.50 123 LEU A CA 1
ATOM 965 C C . LEU A 1 123 ? 5.446 12.336 -4.297 1.00 92.50 123 LEU A C 1
ATOM 967 O O . LEU A 1 123 ? 4.979 11.943 -5.371 1.00 92.50 123 LEU A O 1
ATOM 971 N N . SER A 1 124 ? 6.695 12.767 -4.145 1.00 84.00 124 SER A N 1
ATOM 972 C CA . SER A 1 124 ? 7.726 12.704 -5.178 1.00 84.00 124 SER A CA 1
ATOM 973 C C . SER A 1 124 ? 8.930 11.958 -4.600 1.00 84.00 124 SER A C 1
ATOM 975 O O . SER A 1 124 ? 9.495 12.427 -3.610 1.00 84.00 124 SER A O 1
ATOM 977 N N . PRO A 1 125 ? 9.311 10.793 -5.151 1.00 72.44 125 PRO A N 1
ATOM 978 C CA . PRO A 1 125 ? 10.506 10.086 -4.710 1.00 72.44 125 PRO A CA 1
ATOM 979 C C . PRO A 1 125 ? 11.767 10.916 -4.982 1.00 72.44 125 PRO A C 1
ATOM 981 O O . PRO A 1 125 ? 11.788 11.743 -5.893 1.00 72.44 125 PRO A O 1
ATOM 984 N N . ALA A 1 126 ? 12.817 10.691 -4.190 1.00 67.31 126 ALA A N 1
ATOM 985 C CA . ALA A 1 126 ? 14.081 11.410 -4.327 1.00 67.31 126 ALA A CA 1
ATOM 986 C C . ALA A 1 126 ? 14.728 11.175 -5.705 1.00 67.31 126 ALA A C 1
ATOM 988 O O . ALA A 1 126 ? 14.632 10.084 -6.280 1.00 67.31 126 ALA A O 1
ATOM 989 N N . ASP A 1 127 ? 15.437 12.186 -6.209 1.00 63.19 127 ASP A N 1
ATOM 990 C CA . ASP A 1 127 ? 16.195 12.069 -7.451 1.00 63.19 127 ASP A CA 1
ATOM 991 C C . ASP A 1 127 ? 17.372 11.094 -7.270 1.00 63.19 127 ASP A C 1
ATOM 993 O O . ASP A 1 127 ? 18.273 11.304 -6.458 1.00 63.19 127 ASP A O 1
ATOM 997 N N . ASN A 1 128 ? 17.307 9.990 -8.022 1.00 58.00 128 ASN A N 1
ATOM 998 C CA . ASN A 1 128 ? 18.364 9.029 -8.360 1.00 58.00 128 ASN A CA 1
ATOM 999 C C . ASN A 1 128 ? 19.522 8.850 -7.354 1.00 58.00 128 ASN A C 1
ATOM 1001 O O . ASN A 1 128 ? 20.697 8.985 -7.699 1.00 58.00 128 ASN A O 1
ATOM 1005 N N . THR A 1 129 ? 19.220 8.456 -6.119 1.00 58.03 129 THR A N 1
ATOM 1006 C CA . THR A 1 129 ? 20.242 7.875 -5.242 1.00 58.03 129 THR A CA 1
ATOM 1007 C C . THR A 1 129 ? 19.798 6.489 -4.800 1.00 58.03 129 THR A C 1
ATOM 1009 O O . THR A 1 129 ? 18.960 6.328 -3.920 1.00 58.03 129 THR A O 1
ATOM 1012 N N . TYR A 1 130 ? 20.413 5.462 -5.398 1.00 56.12 130 TYR A N 1
ATOM 1013 C CA . TYR A 1 130 ? 20.276 4.039 -5.031 1.00 56.12 130 TYR A CA 1
ATOM 1014 C C . TYR A 1 130 ? 20.545 3.737 -3.539 1.00 56.12 130 TYR A C 1
ATOM 1016 O O . TYR A 1 130 ? 20.383 2.604 -3.085 1.00 56.12 130 TYR A O 1
ATOM 1024 N N . THR A 1 131 ? 20.993 4.732 -2.773 1.00 61.97 131 THR A N 1
ATOM 1025 C CA . THR A 1 131 ? 21.353 4.649 -1.359 1.00 61.97 131 THR A CA 1
ATOM 1026 C C . THR A 1 131 ? 20.294 5.211 -0.415 1.00 61.97 131 THR A C 1
ATOM 1028 O O . THR A 1 131 ? 20.484 5.111 0.795 1.00 61.97 131 THR A O 1
ATOM 1031 N N . ASN A 1 132 ? 19.203 5.805 -0.910 1.00 76.31 132 ASN A N 1
ATOM 1032 C CA . ASN A 1 132 ? 18.199 6.413 -0.039 1.00 76.31 132 ASN A CA 1
ATOM 1033 C C . ASN A 1 132 ? 17.160 5.372 0.403 1.00 76.31 132 ASN A C 1
ATOM 1035 O O . ASN A 1 132 ? 16.078 5.238 -0.179 1.00 76.31 132 ASN A O 1
ATOM 1039 N N . LEU A 1 133 ? 17.567 4.578 1.393 1.00 84.12 133 LEU A N 1
ATOM 1040 C CA . LEU A 1 133 ? 16.760 3.546 2.027 1.00 84.12 133 LEU A CA 1
ATOM 1041 C C . LEU A 1 133 ? 15.880 4.167 3.111 1.00 84.12 133 LEU A C 1
ATOM 1043 O O . LEU A 1 133 ? 16.388 4.815 4.026 1.00 84.12 133 LEU A O 1
ATOM 1047 N N . LEU A 1 134 ? 14.574 3.937 3.014 1.00 88.00 134 LEU A N 1
ATOM 1048 C CA . LEU A 1 134 ? 13.587 4.410 3.981 1.00 88.00 134 LEU A CA 1
ATOM 1049 C C . LEU A 1 134 ? 12.919 3.226 4.675 1.00 88.00 134 LEU A C 1
ATOM 1051 O O . LEU A 1 134 ? 12.864 2.127 4.124 1.00 88.00 134 LEU A O 1
ATOM 1055 N N . VAL A 1 135 ? 12.430 3.462 5.889 1.00 89.25 135 VAL A N 1
ATOM 1056 C CA . VAL A 1 135 ? 11.648 2.493 6.667 1.00 89.25 135 VAL A CA 1
ATOM 1057 C C . VAL A 1 135 ? 10.168 2.682 6.330 1.00 89.25 135 VAL A C 1
ATOM 1059 O O . VAL A 1 135 ? 9.735 3.799 6.033 1.00 89.25 135 VAL A O 1
ATOM 1062 N N . TYR A 1 136 ? 9.405 1.592 6.321 1.00 91.81 136 TYR A N 1
ATOM 1063 C CA . TYR A 1 136 ? 7.951 1.662 6.184 1.00 91.81 136 TYR A CA 1
ATOM 1064 C C . TYR A 1 136 ? 7.310 2.298 7.428 1.00 91.81 136 TYR A C 1
ATOM 1066 O O . TYR A 1 136 ? 7.881 2.215 8.512 1.00 91.81 136 TYR A O 1
ATOM 1074 N N . PRO A 1 137 ? 6.165 2.984 7.288 1.00 93.62 137 PRO A N 1
ATOM 1075 C CA . PRO A 1 137 ? 5.483 3.548 8.439 1.00 93.62 137 PRO A CA 1
ATOM 1076 C C . PRO A 1 137 ? 4.757 2.462 9.241 1.00 93.62 137 PRO A C 1
ATOM 1078 O O . PRO A 1 137 ? 4.163 1.540 8.667 1.00 93.62 137 PRO A O 1
ATOM 1081 N N . ASP A 1 138 ? 4.726 2.652 10.560 1.00 93.50 138 ASP A N 1
ATOM 1082 C CA . ASP A 1 138 ? 3.875 1.877 11.456 1.00 93.50 138 ASP A CA 1
ATOM 1083 C C . ASP A 1 138 ? 2.406 2.006 11.028 1.00 93.50 138 ASP A C 1
ATOM 1085 O O . ASP A 1 138 ? 1.921 3.087 10.655 1.00 93.50 138 ASP A O 1
ATOM 1089 N N . VAL A 1 139 ? 1.661 0.906 11.110 1.00 94.75 139 VAL A N 1
ATOM 1090 C CA . VAL A 1 139 ? 0.228 0.938 10.852 1.00 94.75 139 VAL A CA 1
ATOM 1091 C C . VAL A 1 139 ? -0.525 1.551 12.029 1.00 94.75 139 VAL A C 1
ATOM 1093 O O . VAL A 1 139 ? -0.332 1.175 13.184 1.00 94.75 139 VAL A O 1
ATOM 1096 N N . GLN A 1 140 ? -1.423 2.481 11.723 1.00 96.56 140 GLN A N 1
ATOM 1097 C CA . GLN A 1 140 ? -2.242 3.200 12.686 1.00 96.56 140 GLN A CA 1
ATOM 1098 C C . GLN A 1 140 ? -3.717 3.133 12.255 1.00 96.56 140 GLN A C 1
ATOM 1100 O O . GLN A 1 140 ? -4.047 3.392 11.090 1.00 96.56 140 GLN A O 1
ATOM 1105 N N . PRO A 1 141 ? -4.641 2.760 13.158 1.00 94.69 141 PRO A N 1
ATOM 1106 C CA . PRO A 1 141 ? -6.067 2.732 12.850 1.00 94.69 141 PRO A CA 1
ATOM 1107 C C . PRO A 1 141 ? -6.572 4.111 12.415 1.00 94.69 141 PRO A C 1
ATOM 1109 O O . PRO A 1 141 ? -6.212 5.114 13.020 1.00 94.69 141 PRO A O 1
ATOM 1112 N N . LYS A 1 142 ? -7.446 4.163 11.400 1.00 96.81 142 LYS A N 1
ATOM 1113 C CA . LYS A 1 142 ? -8.015 5.406 10.840 1.00 96.81 142 LYS A CA 1
ATOM 1114 C C . LYS A 1 142 ? -6.999 6.384 10.241 1.00 96.81 142 LYS A C 1
ATOM 1116 O O . LYS A 1 142 ? -7.356 7.518 9.928 1.00 96.81 142 LYS A O 1
ATOM 1121 N N . HIS A 1 143 ? -5.754 5.966 10.041 1.00 98.50 143 HIS A N 1
ATOM 1122 C CA . HIS A 1 143 ? -4.783 6.786 9.332 1.00 98.50 143 HIS A CA 1
ATOM 1123 C C . HIS A 1 143 ? -4.877 6.599 7.820 1.00 98.50 143 HIS A C 1
ATOM 1125 O O . HIS A 1 143 ? -5.289 5.550 7.301 1.00 98.50 143 HIS A O 1
ATOM 1131 N N . GLY A 1 144 ? -4.495 7.660 7.119 1.00 98.56 144 GLY A N 1
ATOM 1132 C CA . GLY A 1 144 ? -4.291 7.678 5.685 1.00 98.56 144 GLY A CA 1
ATOM 1133 C C . GLY A 1 144 ? -2.815 7.537 5.339 1.00 98.56 144 GLY A C 1
ATOM 1134 O O . GLY A 1 144 ? -1.954 8.062 6.035 1.00 98.56 144 GLY A O 1
ATOM 1135 N N . TYR A 1 145 ? -2.517 6.900 4.212 1.00 98.38 145 TYR A N 1
ATOM 1136 C CA . TYR A 1 145 ? -1.153 6.765 3.715 1.00 98.38 145 TYR A CA 1
ATOM 1137 C C . TYR A 1 145 ? -1.081 7.181 2.256 1.00 98.38 145 TYR A C 1
ATOM 1139 O O . TYR A 1 145 ? -1.815 6.666 1.405 1.00 98.38 145 TYR A O 1
ATOM 1147 N N . ALA A 1 146 ? -0.180 8.115 1.976 1.00 97.50 146 ALA A N 1
ATOM 1148 C CA . ALA A 1 146 ? 0.152 8.526 0.626 1.00 97.50 146 ALA A CA 1
ATOM 1149 C C . ALA A 1 146 ? 1.325 7.689 0.123 1.00 97.50 146 ALA A C 1
ATOM 1151 O O . ALA A 1 146 ? 2.307 7.486 0.835 1.00 97.50 146 ALA A O 1
ATOM 1152 N N . VAL A 1 147 ? 1.228 7.217 -1.113 1.00 96.56 147 VAL A N 1
ATOM 1153 C CA . VAL A 1 147 ? 2.261 6.414 -1.760 1.00 96.56 147 VAL A CA 1
ATOM 1154 C C . VAL A 1 147 ? 2.488 6.960 -3.163 1.00 96.56 147 VAL A C 1
ATOM 1156 O O . VAL A 1 147 ? 1.533 7.265 -3.880 1.00 96.56 147 VAL A O 1
ATOM 1159 N N . ALA A 1 148 ? 3.746 7.062 -3.577 1.00 95.19 148 ALA A N 1
ATOM 1160 C CA . ALA A 1 148 ? 4.107 7.263 -4.974 1.00 95.19 148 ALA A CA 1
ATOM 1161 C C . ALA A 1 148 ? 5.116 6.208 -5.410 1.00 95.19 148 ALA A C 1
ATOM 1163 O O . ALA A 1 148 ? 6.010 5.858 -4.644 1.00 95.19 148 ALA A O 1
ATOM 1164 N N . PHE A 1 149 ? 4.992 5.710 -6.635 1.00 93.50 149 PHE A N 1
ATOM 1165 C CA . PHE A 1 149 ? 5.908 4.709 -7.170 1.00 93.50 149 PHE A CA 1
ATOM 1166 C C . PHE A 1 149 ? 6.112 4.863 -8.678 1.00 93.50 149 PHE A C 1
ATOM 1168 O O . PHE A 1 149 ? 5.292 5.481 -9.363 1.00 93.50 149 PHE A O 1
ATOM 1175 N N . ARG A 1 150 ? 7.229 4.326 -9.180 1.00 91.44 150 ARG A N 1
ATOM 1176 C CA . ARG A 1 150 ? 7.636 4.434 -10.589 1.00 91.44 150 ARG A CA 1
ATOM 1177 C C . ARG A 1 150 ? 7.139 3.262 -11.427 1.00 91.44 150 ARG A C 1
ATOM 1179 O O . ARG A 1 150 ? 7.349 2.104 -11.088 1.00 91.44 150 ARG A O 1
ATOM 1186 N N . MET A 1 151 ? 6.544 3.571 -12.566 1.00 90.94 151 MET A N 1
ATOM 1187 C CA . MET A 1 151 ? 6.234 2.587 -13.599 1.00 90.94 151 MET A CA 1
ATOM 1188 C C . MET A 1 151 ? 7.498 2.188 -14.375 1.00 90.94 151 MET A C 1
ATOM 1190 O O . MET A 1 151 ? 8.591 2.708 -14.129 1.00 90.94 151 MET A O 1
ATOM 1194 N N . GLU A 1 152 ? 7.375 1.265 -15.328 1.00 88.88 152 GLU A N 1
ATOM 1195 C CA . GLU A 1 152 ? 8.502 0.887 -16.193 1.00 88.88 152 GLU A CA 1
ATOM 1196 C C . GLU A 1 152 ? 9.083 2.045 -17.022 1.00 88.88 152 GLU A C 1
ATOM 1198 O O . GLU A 1 152 ? 10.282 2.065 -17.282 1.00 88.88 152 GLU A O 1
ATOM 1203 N N . ASN A 1 153 ? 8.254 3.021 -17.400 1.00 87.94 153 ASN A N 1
ATOM 1204 C CA . ASN A 1 153 ? 8.634 4.202 -18.181 1.00 87.94 153 ASN A CA 1
ATOM 1205 C C . ASN A 1 153 ? 9.082 5.388 -17.300 1.00 87.94 153 ASN A C 1
ATOM 1207 O O . ASN A 1 153 ? 9.101 6.524 -17.768 1.00 87.94 153 ASN A O 1
ATOM 1211 N N . ASP A 1 154 ? 9.382 5.133 -16.023 1.00 86.00 154 ASP A N 1
ATOM 1212 C CA . ASP A 1 154 ? 9.733 6.114 -14.988 1.00 86.00 154 ASP A CA 1
ATOM 1213 C C . ASP A 1 154 ? 8.646 7.148 -14.634 1.00 86.00 154 ASP A C 1
ATOM 1215 O O . ASP A 1 154 ? 8.877 7.992 -13.756 1.00 86.00 154 ASP A O 1
ATOM 1219 N N . GLU A 1 155 ? 7.448 7.067 -15.225 1.00 89.69 155 GLU A N 1
ATOM 1220 C CA . GLU A 1 155 ? 6.305 7.874 -14.798 1.00 89.69 155 GLU A CA 1
ATOM 1221 C C . GLU A 1 155 ? 5.877 7.501 -13.375 1.00 89.69 155 GLU A C 1
ATOM 1223 O O . GLU A 1 155 ? 5.948 6.347 -12.945 1.00 89.69 155 GLU A O 1
ATOM 1228 N N . LEU A 1 156 ? 5.390 8.498 -12.637 1.00 90.94 156 LEU A N 1
ATOM 1229 C CA . LEU A 1 156 ? 4.909 8.313 -11.275 1.00 90.94 156 LEU A CA 1
ATOM 1230 C C . LEU A 1 156 ? 3.413 8.015 -11.253 1.00 90.94 156 LEU A C 1
ATOM 1232 O O . LEU A 1 156 ? 2.612 8.705 -11.887 1.00 90.94 156 LEU A O 1
ATOM 1236 N N . LYS A 1 157 ? 3.033 7.030 -10.443 1.00 93.38 157 LYS A N 1
ATOM 1237 C CA . LYS A 1 157 ? 1.651 6.817 -10.009 1.00 93.38 157 LYS A CA 1
ATOM 1238 C C . LYS A 1 157 ? 1.518 7.123 -8.533 1.00 93.38 157 LYS A C 1
ATOM 1240 O O . LYS A 1 157 ? 2.445 6.890 -7.759 1.00 93.38 157 LYS A O 1
ATOM 1245 N N . HIS A 1 158 ? 0.338 7.603 -8.157 1.00 95.19 158 HIS A N 1
ATOM 1246 C CA . HIS A 1 158 ? -0.022 7.866 -6.773 1.00 95.19 158 HIS A CA 1
ATOM 1247 C C . HIS A 1 158 ? -1.076 6.868 -6.322 1.00 95.19 158 HIS A C 1
ATOM 1249 O O . HIS A 1 158 ? -2.066 6.625 -7.012 1.00 95.19 158 HIS A O 1
ATOM 1255 N N . LEU A 1 159 ? -0.844 6.288 -5.153 1.00 96.38 159 LEU A N 1
ATOM 1256 C CA . LEU A 1 159 ? -1.737 5.369 -4.472 1.00 96.38 159 LEU A CA 1
ATOM 1257 C C . LEU A 1 159 ? -2.072 5.984 -3.119 1.00 96.38 159 LEU A C 1
ATOM 1259 O O . LEU A 1 159 ? -1.191 6.423 -2.383 1.00 96.38 159 LEU A O 1
ATOM 1263 N N . ARG A 1 160 ? -3.358 6.016 -2.795 1.00 97.56 160 ARG A N 1
ATOM 1264 C CA . ARG A 1 160 ? -3.832 6.352 -1.455 1.00 97.56 160 ARG A CA 1
ATOM 1265 C C . ARG A 1 160 ? -4.320 5.098 -0.767 1.00 97.56 160 ARG A C 1
ATOM 1267 O O . ARG A 1 160 ? -4.943 4.255 -1.417 1.00 97.56 160 ARG A O 1
ATOM 1274 N N . ILE A 1 161 ? -4.052 5.000 0.528 1.00 98.19 161 ILE A N 1
ATOM 1275 C CA . ILE A 1 161 ? -4.486 3.902 1.390 1.00 98.19 161 ILE A CA 1
ATOM 1276 C C . ILE A 1 161 ? -5.144 4.495 2.638 1.00 98.19 161 ILE A C 1
ATOM 1278 O O . ILE A 1 161 ? -4.718 5.537 3.126 1.00 98.19 161 ILE A O 1
ATOM 1282 N N . PHE A 1 162 ? -6.181 3.843 3.148 1.00 98.38 162 PHE A N 1
ATOM 1283 C CA . PHE A 1 162 ? -6.866 4.201 4.387 1.00 98.38 162 PHE A CA 1
ATOM 1284 C C . PHE A 1 162 ? -7.140 2.944 5.211 1.00 98.38 162 PHE A C 1
ATOM 1286 O O . PHE A 1 162 ? -7.660 1.964 4.671 1.00 98.38 162 PHE A O 1
ATOM 1293 N N . ILE A 1 163 ? -6.803 2.970 6.501 1.00 98.31 163 ILE A N 1
ATOM 1294 C CA . ILE A 1 163 ? -7.040 1.851 7.422 1.00 98.31 163 ILE A CA 1
ATOM 1295 C C . ILE A 1 163 ? -8.450 1.955 7.994 1.00 98.31 163 ILE A C 1
ATOM 1297 O O . ILE A 1 163 ? -8.741 2.850 8.787 1.00 98.31 163 ILE A O 1
ATOM 1301 N N . THR A 1 164 ? -9.322 1.021 7.621 1.00 97.75 164 THR A N 1
ATOM 1302 C CA . THR A 1 164 ? -10.719 1.016 8.075 1.00 97.75 164 THR A CA 1
ATOM 1303 C C . THR A 1 164 ? -10.936 0.188 9.332 1.00 97.75 164 THR A C 1
ATOM 1305 O O . THR A 1 164 ? -11.862 0.477 10.083 1.00 97.75 164 THR A O 1
ATOM 1308 N N . ASP A 1 165 ? -10.135 -0.859 9.539 1.00 97.81 165 ASP A N 1
ATOM 1309 C CA . ASP A 1 165 ? -10.300 -1.779 10.668 1.00 97.81 165 ASP A CA 1
ATOM 1310 C C . ASP A 1 165 ? -8.999 -2.532 10.981 1.00 97.81 165 ASP A C 1
ATOM 1312 O O . ASP A 1 165 ? -8.112 -2.611 10.126 1.00 97.81 165 ASP A O 1
ATOM 1316 N N . TYR A 1 166 ? -8.888 -3.108 12.177 1.00 97.44 166 TYR A N 1
ATOM 1317 C CA . TYR A 1 166 ? -7.752 -3.936 12.581 1.00 97.44 166 TYR A CA 1
ATOM 1318 C C . TYR A 1 166 ? -8.133 -4.987 13.629 1.00 97.44 166 TYR A C 1
ATOM 1320 O O . TYR A 1 166 ? -9.121 -4.858 14.348 1.00 97.44 166 TYR A O 1
ATOM 1328 N N . THR A 1 167 ? -7.306 -6.025 13.746 1.00 97.19 167 THR A N 1
ATOM 1329 C CA . THR A 1 167 ? -7.375 -6.996 14.844 1.00 97.19 167 THR A CA 1
ATOM 1330 C C . THR A 1 167 ? -6.008 -7.162 15.495 1.00 97.19 167 THR A C 1
ATOM 1332 O O . THR A 1 167 ? -4.972 -6.939 14.860 1.00 97.19 167 THR A O 1
ATOM 1335 N N . LEU A 1 168 ? -6.008 -7.554 16.769 1.00 96.12 168 LEU A N 1
ATOM 1336 C CA . LEU A 1 168 ? -4.802 -7.877 17.525 1.00 96.12 168 LEU A CA 1
ATOM 1337 C C . LEU A 1 168 ? -4.760 -9.377 17.825 1.00 96.12 168 LEU A C 1
ATOM 1339 O O . LEU A 1 168 ? -5.806 -10.000 18.023 1.00 96.12 168 LEU A O 1
ATOM 1343 N N . SER A 1 169 ? -3.560 -9.947 17.875 1.00 93.88 169 SER A N 1
ATOM 1344 C CA . SER A 1 169 ? -3.321 -11.288 18.411 1.00 93.88 169 SER A CA 1
ATOM 1345 C C . SER A 1 169 ? -3.400 -11.296 19.940 1.00 93.88 169 SER A C 1
ATOM 1347 O O . SER A 1 169 ? -3.479 -10.251 20.587 1.00 93.88 169 SER A O 1
ATOM 1349 N N . GLU A 1 170 ? -3.386 -12.490 20.538 1.00 94.50 170 GLU A N 1
ATOM 1350 C CA . GLU A 1 170 ? -3.499 -12.673 21.995 1.00 94.50 170 GLU A CA 1
ATOM 1351 C C . GLU A 1 170 ? -2.398 -11.950 22.790 1.00 94.50 170 GLU A C 1
ATOM 1353 O O . GLU A 1 170 ? -2.625 -11.527 23.921 1.00 94.50 170 GLU A O 1
ATOM 1358 N N . ASP A 1 171 ? -1.218 -11.784 22.193 1.00 93.69 171 ASP A N 1
ATOM 1359 C CA . ASP A 1 171 ? -0.069 -11.072 22.761 1.00 93.69 171 ASP A CA 1
ATOM 1360 C C . ASP A 1 171 ? -0.130 -9.543 22.565 1.00 93.69 171 ASP A C 1
ATOM 1362 O O . ASP A 1 171 ? 0.758 -8.829 23.028 1.00 93.69 171 ASP A O 1
ATOM 1366 N N . GLY A 1 172 ? -1.169 -9.033 21.898 1.00 92.31 172 GLY A N 1
ATOM 1367 C CA . GLY A 1 172 ? -1.360 -7.613 21.604 1.00 92.31 172 GLY A CA 1
ATOM 1368 C C . GLY A 1 172 ? -0.675 -7.116 20.329 1.00 92.31 172 GLY A C 1
ATOM 1369 O O . GLY A 1 172 ? -0.804 -5.932 20.015 1.00 92.31 172 GLY A O 1
ATOM 1370 N N . SER A 1 173 ? 0.015 -7.979 19.577 1.00 92.44 173 SER A N 1
ATOM 1371 C CA . SER A 1 173 ? 0.592 -7.613 18.277 1.00 92.44 173 SER A CA 1
ATOM 1372 C C . SER A 1 173 ? -0.501 -7.402 17.219 1.00 92.44 173 SER A C 1
ATOM 1374 O O . SER A 1 173 ? -1.594 -7.959 17.313 1.00 92.44 173 SER A O 1
ATOM 1376 N N . VAL A 1 174 ? -0.229 -6.611 16.175 1.00 93.94 174 VAL A N 1
ATOM 1377 C CA . VAL A 1 174 ? -1.184 -6.436 15.065 1.00 93.94 174 VAL A CA 1
ATOM 1378 C C . VAL A 1 174 ? -1.280 -7.733 14.256 1.00 93.94 174 VAL A C 1
ATOM 1380 O O . VAL A 1 174 ? -0.292 -8.199 13.683 1.00 93.94 174 VAL A O 1
ATOM 1383 N N . ALA A 1 175 ? -2.483 -8.308 14.191 1.00 94.38 175 ALA A N 1
ATOM 1384 C CA . ALA A 1 175 ? -2.750 -9.552 13.472 1.00 94.38 175 ALA A CA 1
ATOM 1385 C C . ALA A 1 175 ? -3.244 -9.285 12.047 1.00 94.38 175 ALA A C 1
ATOM 1387 O O . ALA A 1 175 ? -2.703 -9.817 11.080 1.00 94.38 175 ALA A O 1
ATOM 1388 N N . THR A 1 176 ? -4.248 -8.422 11.891 1.00 95.81 176 THR A N 1
ATOM 1389 C CA . THR A 1 176 ? -4.769 -8.060 10.568 1.00 95.81 176 THR A CA 1
ATOM 1390 C C . THR A 1 176 ? -5.118 -6.589 10.490 1.00 95.81 176 THR A C 1
ATOM 1392 O O . THR A 1 176 ? -5.520 -5.993 11.486 1.00 95.81 176 THR A O 1
ATOM 1395 N N . ILE A 1 177 ? -5.092 -6.042 9.279 1.00 97.19 177 ILE A N 1
ATOM 1396 C CA . ILE A 1 177 ? -5.648 -4.724 8.961 1.00 97.19 177 ILE A CA 1
ATOM 1397 C C . ILE A 1 177 ? -6.570 -4.830 7.753 1.00 97.19 177 ILE A C 1
ATOM 1399 O O . ILE A 1 177 ? -6.266 -5.530 6.788 1.00 97.19 177 ILE A O 1
ATOM 1403 N N . THR A 1 178 ? -7.690 -4.120 7.795 1.00 98.00 178 THR A N 1
ATOM 1404 C CA . THR A 1 178 ? -8.544 -3.907 6.627 1.00 98.00 178 THR A CA 1
ATOM 1405 C C . THR A 1 178 ? -8.214 -2.547 6.048 1.00 98.00 178 THR A C 1
ATOM 1407 O O . THR A 1 178 ? -8.268 -1.536 6.753 1.00 98.00 178 THR A O 1
ATOM 1410 N N . ILE A 1 179 ? -7.877 -2.521 4.763 1.00 97.88 179 ILE A N 1
ATOM 1411 C CA . ILE A 1 179 ? -7.495 -1.299 4.067 1.00 97.88 179 ILE A CA 1
ATOM 1412 C C . ILE A 1 179 ? -8.415 -1.035 2.885 1.00 97.88 179 ILE A C 1
ATOM 1414 O O . ILE A 1 179 ? -8.833 -1.958 2.181 1.00 97.88 179 ILE A O 1
ATOM 1418 N N . GLN A 1 180 ? -8.682 0.242 2.636 1.00 97.56 180 GLN A N 1
ATOM 1419 C CA . GLN A 1 180 ? -9.168 0.736 1.355 1.00 97.56 180 GLN A CA 1
ATOM 1420 C C . GLN A 1 180 ? -8.014 1.359 0.582 1.00 97.56 180 GLN A C 1
ATOM 1422 O O . GLN A 1 180 ? -7.190 2.049 1.175 1.00 97.56 180 GLN A O 1
ATOM 1427 N N . TYR A 1 181 ? -7.954 1.148 -0.731 1.00 96.88 181 TYR A N 1
ATOM 1428 C CA . TYR A 1 181 ? -6.906 1.737 -1.561 1.00 96.88 181 TYR A CA 1
ATOM 1429 C C . TYR A 1 181 ? -7.372 2.065 -2.979 1.00 96.88 181 TYR A C 1
ATOM 1431 O O . TYR A 1 181 ? -8.321 1.464 -3.489 1.00 96.88 181 TYR A O 1
ATOM 1439 N N . GLN A 1 182 ? -6.713 3.039 -3.611 1.00 95.50 182 GLN A N 1
ATOM 1440 C CA . GLN A 1 182 ? -7.069 3.537 -4.945 1.00 95.50 182 GLN A CA 1
ATOM 1441 C C . GLN A 1 182 ? -5.906 4.302 -5.594 1.00 95.50 182 GLN A C 1
ATOM 1443 O O . GLN A 1 182 ? -5.211 5.056 -4.911 1.00 95.50 182 GLN A O 1
ATOM 1448 N N . LEU A 1 183 ? -5.729 4.164 -6.912 1.00 93.38 183 LEU A N 1
ATOM 1449 C CA . LEU A 1 183 ? -4.827 5.024 -7.694 1.00 93.38 183 LEU A CA 1
ATOM 1450 C C . LEU A 1 183 ? -5.497 6.372 -8.032 1.00 93.38 183 LEU A C 1
ATOM 1452 O O . LEU A 1 183 ? -6.686 6.372 -8.368 1.00 93.38 183 LEU A O 1
ATOM 1456 N N . TYR A 1 184 ? -4.772 7.501 -7.969 1.00 85.06 184 TYR A N 1
ATOM 1457 C CA . TYR A 1 184 ? -5.324 8.861 -8.184 1.00 85.06 184 TYR A CA 1
ATOM 1458 C C . TYR A 1 184 ? -4.310 9.918 -8.678 1.00 85.06 184 TYR A C 1
ATOM 1460 O O . TYR A 1 184 ? -3.118 9.597 -8.845 1.00 85.06 184 TYR A O 1
#